Protein AF-A0A1L7I8L5-F1 (afdb_monomer_lite)

Structure (mmCIF, N/CA/C/O backbone):
data_AF-A0A1L7I8L5-F1
#
_entry.id   AF-A0A1L7I8L5-F1
#
loop_
_atom_site.group_PDB
_atom_site.id
_atom_site.type_symbol
_atom_site.label_atom_id
_atom_site.label_alt_id
_atom_site.label_comp_id
_atom_site.label_asym_id
_atom_site.label_entity_id
_atom_site.label_seq_id
_atom_site.pdbx_PDB_ins_code
_atom_site.Cartn_x
_atom_site.Cartn_y
_atom_site.Cartn_z
_atom_site.occupancy
_atom_site.B_iso_or_equiv
_atom_site.auth_seq_id
_atom_site.auth_comp_id
_atom_site.auth_asym_id
_atom_site.auth_atom_id
_atom_site.pdbx_PDB_model_num
ATOM 1 N N . MET A 1 1 ? 15.729 26.406 -16.989 1.00 45.31 1 MET A N 1
ATOM 2 C CA . MET A 1 1 ? 14.247 26.357 -17.040 1.00 45.31 1 MET A CA 1
ATOM 3 C C . MET A 1 1 ? 13.702 27.761 -16.797 1.00 45.31 1 MET A C 1
ATOM 5 O O . MET A 1 1 ? 14.084 28.339 -15.784 1.00 45.31 1 MET A O 1
ATOM 9 N N . PRO A 1 2 ? 12.886 28.336 -17.698 1.00 41.38 2 PRO A N 1
ATOM 10 C CA . PRO A 1 2 ? 12.441 29.726 -17.588 1.00 41.38 2 PRO A CA 1
ATOM 11 C C . PRO A 1 2 ? 11.448 29.903 -16.427 1.00 41.38 2 PRO A C 1
ATOM 13 O O . PRO A 1 2 ? 10.593 29.044 -16.195 1.00 41.38 2 PRO A O 1
ATOM 16 N N . MET A 1 3 ? 11.567 31.018 -15.696 1.00 39.12 3 MET A N 1
ATOM 17 C CA . MET A 1 3 ? 10.827 31.321 -14.457 1.00 39.12 3 MET A CA 1
ATOM 18 C C . MET A 1 3 ? 9.296 31.214 -14.576 1.00 39.12 3 MET A C 1
ATOM 20 O O . MET A 1 3 ? 8.643 30.844 -13.602 1.00 39.12 3 MET A O 1
ATOM 24 N N . ALA A 1 4 ? 8.734 31.437 -15.768 1.00 44.06 4 ALA A N 1
ATOM 25 C CA . ALA A 1 4 ? 7.301 31.304 -16.035 1.00 44.06 4 ALA A CA 1
ATOM 26 C C . ALA A 1 4 ? 6.766 29.882 -15.765 1.00 44.06 4 ALA A C 1
ATOM 28 O O . ALA A 1 4 ? 5.702 29.718 -15.178 1.00 44.06 4 ALA A O 1
ATOM 29 N N . SER A 1 5 ? 7.540 28.841 -16.099 1.00 53.66 5 SER A N 1
ATOM 30 C CA . SER A 1 5 ? 7.143 27.439 -15.873 1.00 53.66 5 SER A CA 1
ATOM 31 C C . SER A 1 5 ? 7.056 27.075 -14.386 1.00 53.66 5 SER A C 1
ATOM 33 O O . SER A 1 5 ? 6.142 26.366 -13.968 1.00 53.66 5 SER A O 1
ATOM 35 N N . LYS A 1 6 ? 7.972 27.609 -13.566 1.00 52.19 6 LYS A N 1
ATOM 36 C CA . LYS A 1 6 ? 7.996 27.382 -12.115 1.00 52.19 6 LYS A CA 1
ATOM 37 C C . LYS A 1 6 ? 6.808 28.050 -11.427 1.00 52.19 6 LYS A C 1
ATOM 39 O O . LYS A 1 6 ? 6.211 27.444 -10.548 1.00 52.19 6 LYS A O 1
ATOM 44 N N . GLN A 1 7 ? 6.434 29.258 -11.847 1.00 46.97 7 GLN A N 1
ATOM 45 C CA . GLN A 1 7 ? 5.288 29.972 -11.277 1.00 46.97 7 GLN A CA 1
ATOM 46 C C . GLN A 1 7 ? 3.954 29.284 -11.603 1.00 46.97 7 GLN A C 1
ATOM 48 O O . GLN A 1 7 ? 3.091 29.198 -10.732 1.00 46.97 7 GLN A O 1
ATOM 53 N N . THR A 1 8 ? 3.798 28.726 -12.808 1.00 52.41 8 THR A N 1
ATOM 54 C CA . THR A 1 8 ? 2.609 27.937 -13.177 1.00 52.41 8 THR A CA 1
ATOM 55 C C . THR A 1 8 ? 2.539 26.607 -12.418 1.00 52.41 8 THR A C 1
ATOM 57 O O . THR A 1 8 ? 1.467 26.233 -11.954 1.00 52.41 8 THR A O 1
ATOM 60 N N . LEU A 1 9 ? 3.675 25.925 -12.217 1.00 53.50 9 LEU A N 1
ATOM 61 C CA . LEU A 1 9 ? 3.768 24.712 -11.388 1.00 53.50 9 LEU A CA 1
ATOM 62 C C . LEU A 1 9 ? 3.401 24.985 -9.922 1.00 53.50 9 LEU A C 1
ATOM 64 O O . LEU A 1 9 ? 2.635 24.227 -9.337 1.00 53.50 9 LEU A O 1
ATOM 68 N N . VAL A 1 10 ? 3.910 26.076 -9.340 1.00 57.53 10 VAL A N 1
ATOM 69 C CA . VAL A 1 10 ? 3.594 26.472 -7.958 1.00 57.53 10 VAL A CA 1
ATOM 70 C C . VAL A 1 10 ? 2.107 26.796 -7.814 1.00 57.53 10 VAL A C 1
ATOM 72 O O . VAL A 1 10 ? 1.476 26.270 -6.906 1.00 57.53 10 VAL A O 1
ATOM 75 N N . LYS A 1 11 ? 1.526 27.566 -8.746 1.00 47.94 11 LYS A N 1
ATOM 76 C CA . LYS A 1 11 ? 0.084 27.877 -8.755 1.00 47.94 11 LYS A CA 1
ATOM 77 C C . LYS A 1 11 ? -0.797 26.630 -8.897 1.00 47.94 11 LYS A C 1
ATOM 79 O O . LYS A 1 11 ? -1.841 26.550 -8.257 1.00 47.94 11 LYS A O 1
ATOM 84 N N . ALA A 1 12 ? -0.381 25.655 -9.708 1.00 55.41 12 ALA A N 1
ATOM 85 C CA . ALA A 1 12 ? -1.092 24.386 -9.859 1.00 55.41 12 ALA A CA 1
ATOM 86 C C . ALA A 1 12 ? -1.035 23.527 -8.583 1.00 55.41 12 ALA A C 1
ATOM 88 O O . ALA A 1 12 ? -2.024 22.890 -8.237 1.00 55.41 12 ALA A O 1
ATOM 89 N N . LEU A 1 13 ? 0.090 23.541 -7.857 1.00 54.47 13 LEU A N 1
ATOM 90 C CA . LEU A 1 13 ? 0.234 22.834 -6.580 1.00 54.47 13 LEU A CA 1
ATOM 91 C C . LEU A 1 13 ? -0.586 23.499 -5.462 1.00 54.47 13 LEU A C 1
ATOM 93 O O . LEU A 1 13 ? -1.260 22.798 -4.712 1.00 54.47 13 LEU A O 1
ATOM 97 N N . THR A 1 14 ? -0.580 24.834 -5.371 1.00 50.31 14 THR A N 1
ATOM 98 C CA . THR A 1 14 ? -1.305 25.574 -4.320 1.00 50.31 14 THR A CA 1
ATOM 99 C C . THR A 1 14 ? -2.824 25.569 -4.491 1.00 50.31 14 THR A C 1
ATOM 101 O O . THR A 1 14 ? -3.530 25.721 -3.502 1.00 50.31 14 THR A O 1
ATOM 104 N N . ASN A 1 15 ? -3.330 25.376 -5.715 1.00 49.00 15 ASN A N 1
ATOM 105 C CA . ASN A 1 15 ? -4.770 25.377 -6.012 1.00 49.00 15 ASN A CA 1
ATOM 106 C C . ASN A 1 15 ? -5.357 23.969 -6.231 1.00 49.00 15 ASN A C 1
ATOM 108 O O . ASN A 1 15 ? -6.523 23.847 -6.608 1.00 49.00 15 ASN A O 1
ATOM 112 N N . SER A 1 16 ? -4.568 22.907 -6.041 1.00 57.47 16 SER A N 1
ATOM 113 C CA . SER A 1 16 ? -5.042 21.538 -6.264 1.00 57.47 16 SER A CA 1
ATOM 114 C C . SER A 1 16 ? -6.014 21.099 -5.163 1.00 57.47 16 SER A C 1
ATOM 116 O O . SER A 1 16 ? -5.688 21.121 -3.978 1.00 57.47 16 SER A O 1
ATOM 118 N N . GLN A 1 17 ? -7.231 20.715 -5.560 1.00 64.44 17 GLN A N 1
ATOM 119 C CA . GLN A 1 17 ? -8.162 20.016 -4.673 1.00 64.44 17 GLN A CA 1
ATOM 120 C C . GLN A 1 17 ? -7.560 18.658 -4.281 1.00 64.44 17 GLN A C 1
ATOM 122 O O . GLN A 1 17 ? -6.886 18.045 -5.118 1.00 64.44 17 GLN A O 1
ATOM 127 N N . PRO A 1 18 ? -7.789 18.171 -3.047 1.00 68.88 18 PRO A N 1
ATOM 128 C CA . PRO A 1 18 ? -7.325 16.850 -2.654 1.00 68.88 18 PRO A CA 1
ATOM 129 C C . PRO A 1 18 ? -7.919 15.793 -3.587 1.00 68.88 18 PRO A C 1
ATOM 131 O O . PRO A 1 18 ? -9.103 15.819 -3.921 1.00 68.88 18 PRO A O 1
ATOM 134 N N . GLU A 1 19 ? -7.077 14.869 -4.032 1.00 82.44 19 GLU A N 1
ATOM 135 C CA . GLU A 1 19 ? -7.526 13.736 -4.832 1.00 82.44 19 GLU A CA 1
ATOM 136 C C . GLU A 1 19 ? -8.283 12.743 -3.958 1.00 82.44 19 GLU A C 1
ATOM 138 O O . GLU A 1 19 ? -7.843 12.392 -2.860 1.00 82.44 19 GLU A O 1
ATOM 143 N N . GLU A 1 20 ? -9.406 12.252 -4.471 1.00 87.06 20 GLU A N 1
ATOM 144 C CA . GLU A 1 20 ? -10.230 11.289 -3.761 1.00 87.06 20 GLU A CA 1
ATOM 145 C C . GLU A 1 20 ? -9.942 9.864 -4.227 1.00 87.06 20 GLU A C 1
ATOM 147 O O . GLU A 1 20 ? -9.770 9.566 -5.412 1.00 87.06 20 GLU A O 1
ATOM 152 N N . PHE A 1 21 ? -9.921 8.948 -3.266 1.00 90.81 21 PHE A N 1
ATOM 153 C CA . PHE A 1 21 ? -9.749 7.524 -3.504 1.00 90.81 21 PHE A CA 1
ATOM 154 C C . PHE A 1 21 ? -10.757 6.757 -2.664 1.00 90.81 21 PHE A C 1
ATOM 156 O O . PHE A 1 21 ? -11.110 7.175 -1.563 1.00 90.81 21 PHE A O 1
ATOM 163 N N . ILE A 1 22 ? -11.184 5.601 -3.161 1.00 92.19 22 ILE A N 1
ATOM 164 C CA . ILE A 1 22 ? -12.095 4.720 -2.436 1.00 92.19 22 ILE A CA 1
ATOM 165 C C . ILE A 1 22 ? -11.513 3.317 -2.345 1.00 92.19 22 ILE A C 1
ATOM 167 O O . ILE A 1 22 ? -11.068 2.747 -3.342 1.00 92.19 22 ILE A O 1
ATOM 171 N N . LEU A 1 23 ? -11.536 2.772 -1.130 1.00 93.25 23 LEU A N 1
ATOM 172 C CA . LEU A 1 23 ? -11.229 1.382 -0.828 1.00 93.25 23 LEU A CA 1
ATOM 173 C C . LEU A 1 23 ? -12.537 0.680 -0.461 1.00 93.25 23 LEU A C 1
ATOM 175 O O . LEU A 1 23 ? -13.134 0.960 0.575 1.00 93.25 23 LEU A O 1
ATOM 179 N N . LYS A 1 24 ? -12.990 -0.223 -1.325 1.00 94.38 24 LYS A N 1
ATOM 180 C CA . LYS A 1 24 ? -14.166 -1.065 -1.099 1.00 94.38 24 LYS A CA 1
ATOM 181 C C . LYS A 1 24 ? -13.699 -2.410 -0.569 1.00 94.38 24 LYS A C 1
ATOM 183 O O . LYS A 1 24 ? -12.848 -3.027 -1.203 1.00 94.38 24 LYS A O 1
ATOM 188 N N . ILE A 1 25 ? -14.254 -2.871 0.547 1.00 92.69 25 ILE A N 1
ATOM 189 C CA . ILE A 1 25 ? -13.914 -4.163 1.158 1.00 92.69 25 ILE A CA 1
ATOM 190 C C . ILE A 1 25 ? -15.199 -4.963 1.323 1.00 92.69 25 ILE A C 1
ATOM 192 O O . ILE A 1 25 ? -16.158 -4.467 1.904 1.00 92.69 25 ILE A O 1
ATOM 196 N N . LYS A 1 26 ? -15.226 -6.194 0.813 1.00 91.56 26 LYS A N 1
ATOM 197 C CA . LYS A 1 26 ? -16.347 -7.121 0.992 1.00 91.56 26 LYS A CA 1
ATOM 198 C C . LYS A 1 26 ? -15.786 -8.523 1.163 1.00 91.56 26 LYS A C 1
ATOM 200 O O . LYS A 1 26 ? -15.119 -9.041 0.268 1.00 91.56 26 LYS A O 1
ATOM 205 N N . ASN A 1 27 ? -16.087 -9.145 2.299 1.00 89.00 27 ASN A N 1
ATOM 206 C CA . ASN A 1 27 ? -15.557 -10.453 2.682 1.00 89.00 27 ASN A CA 1
ATOM 207 C C . ASN A 1 27 ? -14.012 -10.447 2.637 1.00 89.00 27 ASN A C 1
ATOM 209 O O . ASN A 1 27 ? -13.378 -9.585 3.237 1.00 89.00 27 ASN A O 1
ATOM 213 N N . ASN A 1 28 ? -13.412 -11.371 1.883 1.00 91.44 28 ASN A N 1
ATOM 214 C CA . ASN A 1 28 ? -11.965 -11.498 1.715 1.00 91.44 28 ASN A CA 1
ATOM 215 C C . ASN A 1 28 ? -11.416 -10.707 0.522 1.00 91.44 28 ASN A C 1
ATOM 217 O O . ASN A 1 28 ? -10.272 -10.927 0.141 1.00 91.44 28 ASN A O 1
ATOM 221 N N . GLU A 1 29 ? -12.193 -9.810 -0.083 1.00 94.56 29 GLU A N 1
ATOM 222 C CA . GLU A 1 29 ? -11.782 -9.051 -1.263 1.00 94.56 29 GLU A CA 1
ATOM 223 C C . GLU A 1 29 ? -11.750 -7.547 -0.991 1.00 94.56 29 GLU A C 1
ATOM 225 O O . GLU A 1 29 ? -12.593 -7.010 -0.265 1.00 94.56 29 GLU A O 1
ATOM 230 N N . SER A 1 30 ? -10.826 -6.853 -1.655 1.00 94.88 30 SER A N 1
ATOM 231 C CA . SER A 1 30 ? -10.823 -5.396 -1.709 1.00 94.88 30 SER A CA 1
ATOM 232 C C . SER A 1 30 ? -10.573 -4.855 -3.113 1.00 94.88 30 SER A C 1
ATOM 234 O O . SER A 1 30 ? -9.909 -5.484 -3.942 1.00 94.88 30 SER A O 1
ATOM 236 N N . TYR A 1 31 ? -11.116 -3.667 -3.372 1.00 95.62 31 TYR A N 1
ATOM 237 C CA . TYR A 1 31 ? -10.881 -2.901 -4.588 1.00 95.62 31 TYR A CA 1
ATOM 238 C C . TYR A 1 31 ? -10.587 -1.443 -4.250 1.00 95.62 31 TYR A C 1
ATOM 240 O O . TYR A 1 31 ? -11.401 -0.767 -3.618 1.00 95.62 31 TYR A O 1
ATOM 248 N N . TYR A 1 32 ? -9.424 -0.969 -4.683 1.00 94.94 32 TYR A N 1
ATOM 249 C CA . TYR A 1 32 ? -8.969 0.402 -4.510 1.00 94.94 32 TYR A CA 1
ATOM 250 C C . TYR A 1 32 ? -8.936 1.118 -5.855 1.00 94.94 32 TYR A C 1
ATOM 252 O O . TYR A 1 32 ? -8.327 0.622 -6.806 1.00 94.94 32 TYR A O 1
ATOM 260 N N . GLN A 1 33 ? -9.532 2.305 -5.923 1.00 93.56 33 GLN A N 1
ATOM 261 C CA . GLN A 1 33 ? -9.525 3.131 -7.128 1.00 93.56 33 GLN A CA 1
ATOM 262 C C . GLN A 1 33 ? -9.464 4.624 -6.805 1.00 93.56 33 GLN A C 1
ATOM 264 O O . GLN A 1 33 ? -9.930 5.074 -5.759 1.00 93.56 33 GLN A O 1
ATOM 269 N N . HIS A 1 34 ? -8.918 5.385 -7.749 1.00 91.25 34 HIS A N 1
ATOM 270 C CA . HIS A 1 34 ? -8.973 6.843 -7.764 1.00 91.25 34 HIS A CA 1
ATOM 271 C C . HIS A 1 34 ? -10.329 7.313 -8.294 1.00 91.25 34 HIS A C 1
ATOM 273 O O . HIS A 1 34 ? -10.789 6.808 -9.322 1.00 91.25 34 HIS A O 1
ATOM 279 N N . ILE A 1 35 ? -10.938 8.289 -7.627 1.00 86.00 35 ILE A N 1
ATOM 280 C CA . ILE A 1 35 ? -12.142 8.980 -8.083 1.00 86.00 35 ILE A CA 1
ATOM 281 C C . ILE A 1 35 ? -11.678 10.239 -8.824 1.00 86.00 35 ILE A C 1
ATOM 283 O O . ILE A 1 35 ? -11.144 11.153 -8.199 1.00 86.00 35 ILE A O 1
ATOM 287 N N . PRO A 1 36 ? -11.830 10.310 -10.159 1.00 75.56 36 PRO A N 1
ATOM 288 C CA . PRO A 1 36 ? -11.450 11.501 -10.900 1.00 75.56 36 PRO A CA 1
ATOM 289 C C . PRO A 1 36 ? -12.303 12.690 -10.453 1.00 75.56 36 PRO A C 1
ATOM 291 O O . PRO A 1 36 ? -13.521 12.668 -10.626 1.00 75.56 36 PRO A O 1
ATOM 294 N N . SER A 1 37 ? -11.672 13.741 -9.932 1.00 66.50 37 SER A N 1
ATOM 295 C CA . SER A 1 37 ? -12.336 15.033 -9.790 1.00 66.50 37 SER A CA 1
ATOM 296 C C . SER A 1 37 ? -12.658 15.597 -11.181 1.00 66.50 37 SER A C 1
ATOM 298 O O . SER A 1 37 ? -11.912 15.396 -12.149 1.00 66.50 37 SER A O 1
ATOM 300 N N . LEU A 1 38 ? -13.814 16.258 -11.306 1.00 55.88 38 LEU A N 1
ATOM 301 C CA . LEU A 1 38 ? -14.215 16.947 -12.535 1.00 55.88 38 LEU A CA 1
ATOM 302 C C . LEU A 1 38 ? -13.103 17.926 -12.936 1.00 55.88 38 LEU A C 1
ATOM 304 O O . LEU A 1 38 ? -12.692 18.776 -12.148 1.00 55.88 38 LEU A O 1
ATOM 308 N N . LYS A 1 39 ? -12.580 17.751 -14.155 1.00 53.94 39 LYS A N 1
ATOM 309 C CA . LYS A 1 39 ? -11.455 18.518 -14.699 1.00 53.94 39 LYS A CA 1
ATOM 310 C C . LYS A 1 39 ? -11.739 20.019 -14.598 1.00 53.94 39 LYS A C 1
ATOM 312 O O . LYS A 1 39 ? -12.686 20.494 -15.216 1.00 53.94 39 LYS A O 1
ATOM 317 N N . GLN A 1 40 ? -10.884 20.765 -13.903 1.00 50.34 40 GLN A N 1
ATOM 318 C CA . GLN A 1 40 ? -10.746 22.195 -14.178 1.00 50.34 40 GLN A CA 1
ATOM 319 C C . GLN A 1 40 ? -10.057 22.367 -15.538 1.00 50.34 40 GLN A C 1
ATOM 321 O O . GLN A 1 40 ? -9.125 21.625 -15.864 1.00 50.34 40 GLN A O 1
ATOM 326 N N . GLU A 1 41 ? -10.526 23.322 -16.342 1.00 42.06 41 GLU A N 1
ATOM 327 C CA . GLU A 1 41 ? -9.873 23.709 -17.593 1.00 42.06 41 GLU A CA 1
ATOM 328 C C . GLU A 1 41 ? -8.436 24.175 -17.299 1.00 42.06 41 GLU A C 1
ATOM 330 O O . GLU A 1 41 ? -8.218 25.164 -16.601 1.00 42.06 41 GLU A O 1
ATOM 335 N N . GLY A 1 42 ? -7.436 23.428 -17.778 1.00 53.72 42 GLY A N 1
ATOM 336 C CA . GLY A 1 42 ? -6.028 23.723 -17.520 1.00 53.72 42 GLY A CA 1
ATOM 337 C C . GLY A 1 42 ? -5.089 22.522 -17.664 1.00 53.72 42 GLY A C 1
ATOM 338 O O . GLY A 1 42 ? -5.480 21.424 -18.063 1.00 53.72 42 GLY A O 1
ATOM 339 N N . PHE A 1 43 ? -3.811 22.745 -17.349 1.00 47.75 43 PHE A N 1
ATOM 340 C CA . PHE A 1 43 ? -2.755 21.732 -17.397 1.00 47.75 43 PHE A CA 1
ATOM 341 C C . PHE A 1 43 ? -2.986 20.659 -16.318 1.00 47.75 43 PHE A C 1
ATOM 343 O O . PHE A 1 43 ? -2.798 20.914 -15.130 1.00 47.75 43 PHE A O 1
ATOM 350 N N . TYR A 1 44 ? -3.386 19.451 -16.725 1.00 53.41 44 TYR A N 1
ATOM 351 C CA . TYR A 1 44 ? -3.598 18.329 -15.808 1.00 53.41 44 TYR A CA 1
ATOM 352 C C . TYR A 1 44 ? -2.252 17.760 -15.341 1.00 53.41 44 TYR A C 1
ATOM 354 O O . TYR A 1 44 ? -1.579 17.029 -16.072 1.00 53.41 44 TYR A O 1
ATOM 362 N N . MET A 1 45 ? -1.858 18.088 -14.112 1.00 58.97 45 MET A N 1
ATOM 363 C CA . MET A 1 45 ? -0.784 17.382 -13.423 1.00 58.97 45 MET A CA 1
ATOM 364 C C . MET A 1 45 ? -1.358 16.037 -12.962 1.00 58.97 45 MET A C 1
ATOM 366 O O . MET A 1 45 ? -2.324 16.002 -12.209 1.00 58.97 45 MET A O 1
ATOM 370 N N . GLY A 1 46 ? -0.840 14.923 -13.485 1.00 66.81 46 GLY A N 1
ATOM 371 C CA . GLY A 1 46 ? -1.319 13.598 -13.086 1.00 66.81 46 GLY A CA 1
ATOM 372 C C . GLY A 1 46 ? -1.097 13.325 -11.594 1.00 66.81 46 GLY A C 1
ATOM 373 O O . GLY A 1 46 ? -0.176 13.875 -10.992 1.00 66.81 46 GLY A O 1
ATOM 374 N N . SER A 1 47 ? -1.909 12.432 -11.026 1.00 80.06 47 SER A N 1
ATOM 375 C CA . SER A 1 47 ? -1.824 12.043 -9.614 1.00 80.06 47 SER A CA 1
ATOM 376 C C . SER A 1 47 ? -0.449 11.525 -9.207 1.00 80.06 47 SER A C 1
ATOM 378 O O . SER A 1 47 ? 0.070 10.582 -9.814 1.00 80.06 47 SER A O 1
ATOM 380 N N . ARG A 1 48 ? 0.103 12.081 -8.118 1.00 82.56 48 ARG A N 1
ATOM 381 C CA . ARG A 1 48 ? 1.358 11.609 -7.497 1.00 82.56 48 ARG A CA 1
ATOM 382 C C . ARG A 1 48 ? 1.175 10.270 -6.788 1.00 82.56 48 ARG A C 1
ATOM 384 O O . ARG A 1 48 ? 2.076 9.435 -6.800 1.00 82.56 48 ARG A O 1
ATOM 391 N N . ALA A 1 49 ? -0.010 10.029 -6.227 1.00 84.38 49 ALA A N 1
ATOM 392 C CA . ALA A 1 49 ? -0.377 8.717 -5.712 1.00 84.38 49 ALA A CA 1
ATOM 393 C C . ALA A 1 49 ? -0.642 7.715 -6.852 1.00 84.38 49 ALA A C 1
ATOM 395 O O . ALA A 1 49 ? -0.558 6.507 -6.647 1.00 84.38 49 ALA A O 1
ATOM 396 N N . GLY A 1 50 ? -0.868 8.181 -8.074 1.00 85.31 50 GLY A N 1
ATOM 397 C CA . GLY A 1 50 ? -1.157 7.336 -9.218 1.00 85.31 50 GLY A CA 1
ATOM 398 C C . GLY A 1 50 ? -2.613 6.878 -9.230 1.00 85.31 50 GLY A C 1
ATOM 399 O O . GLY A 1 50 ? -3.245 6.644 -8.208 1.00 85.31 50 GLY A O 1
ATOM 400 N N . THR A 1 51 ? -3.147 6.712 -10.434 1.00 87.94 51 THR A N 1
ATOM 401 C CA . THR A 1 51 ? -4.580 6.471 -10.666 1.00 87.94 51 THR A CA 1
ATOM 402 C C . THR A 1 51 ? -4.909 5.016 -10.997 1.00 87.94 51 THR A C 1
ATOM 404 O O . THR A 1 51 ? -6.025 4.704 -11.406 1.00 87.94 51 THR A O 1
ATOM 407 N N . THR A 1 52 ? -3.927 4.114 -10.891 1.00 91.44 52 THR A N 1
ATOM 408 C CA . THR A 1 52 ? -4.120 2.708 -11.264 1.00 91.44 52 THR A CA 1
ATOM 409 C C . THR A 1 52 ? -4.926 1.987 -10.185 1.00 91.44 52 THR A C 1
ATOM 411 O O . THR A 1 52 ? -4.528 2.056 -9.022 1.00 91.44 52 THR A O 1
ATOM 414 N N . PRO A 1 53 ? -6.011 1.280 -10.542 1.00 94.88 53 PRO A N 1
ATOM 415 C CA . PRO A 1 53 ? -6.766 0.513 -9.571 1.00 94.88 53 PRO A CA 1
ATOM 416 C C . PRO A 1 53 ? -6.041 -0.766 -9.147 1.00 94.88 53 PRO A C 1
ATOM 418 O O . PRO A 1 53 ? -5.229 -1.334 -9.891 1.00 94.88 53 PRO A O 1
ATOM 421 N N . TYR A 1 54 ? -6.365 -1.223 -7.941 1.00 96.19 54 TYR A N 1
ATOM 422 C CA . TYR A 1 54 ? -5.823 -2.433 -7.335 1.00 96.19 54 TYR A CA 1
ATOM 423 C C . TYR A 1 54 ? -6.959 -3.321 -6.842 1.00 96.19 54 TYR A C 1
ATOM 425 O O . TYR A 1 54 ? -7.897 -2.846 -6.207 1.00 96.19 54 TYR A O 1
ATOM 433 N N . TYR A 1 55 ? -6.846 -4.616 -7.111 1.00 96.19 55 TYR A N 1
ATOM 434 C CA . TYR A 1 55 ? -7.681 -5.651 -6.513 1.00 96.19 55 TYR A CA 1
ATOM 435 C C . TYR A 1 55 ? -6.826 -6.509 -5.595 1.00 96.19 55 TYR A C 1
ATOM 437 O O . TYR A 1 55 ? -5.695 -6.854 -5.946 1.00 96.19 55 TYR A O 1
ATOM 445 N N . SER A 1 56 ? -7.366 -6.885 -4.442 1.00 94.81 56 SER A N 1
ATOM 446 C CA . SER A 1 56 ? -6.727 -7.868 -3.580 1.00 94.81 56 SER A CA 1
ATOM 447 C C . SER A 1 56 ? -7.725 -8.887 -3.053 1.00 94.81 56 SER A C 1
ATOM 449 O O . SER A 1 56 ? -8.916 -8.603 -2.923 1.00 94.81 56 SER A O 1
ATOM 451 N N . ASN A 1 57 ? -7.226 -10.087 -2.773 1.00 93.62 57 ASN A N 1
ATOM 452 C CA . ASN A 1 57 ? -8.001 -11.173 -2.198 1.00 93.62 57 ASN A CA 1
ATOM 453 C C . ASN A 1 57 ? -7.164 -11.891 -1.138 1.00 93.62 57 ASN A C 1
ATOM 455 O O . ASN A 1 57 ? -6.050 -12.331 -1.416 1.00 93.62 57 ASN A O 1
ATOM 459 N N . ASN A 1 58 ? -7.689 -11.984 0.079 1.00 90.69 58 ASN A N 1
ATOM 460 C CA . ASN A 1 58 ? -7.037 -12.635 1.210 1.00 90.69 58 ASN A CA 1
ATOM 461 C C . ASN A 1 58 ? -7.152 -14.156 1.191 1.00 90.69 58 ASN A C 1
ATOM 463 O O . ASN A 1 58 ? -6.280 -14.814 1.738 1.00 90.69 58 ASN A O 1
ATOM 467 N N . ALA A 1 59 ? -8.192 -14.721 0.573 1.00 90.56 59 ALA A N 1
ATOM 468 C CA . ALA A 1 59 ? -8.361 -16.173 0.511 1.00 90.56 59 ALA A CA 1
ATOM 469 C C . ALA A 1 59 ? -7.296 -16.832 -0.378 1.00 90.56 59 ALA A C 1
ATOM 471 O O . ALA A 1 59 ? -6.855 -17.941 -0.104 1.00 90.56 59 ALA A O 1
ATOM 472 N N . THR A 1 60 ? -6.884 -16.138 -1.439 1.00 89.12 60 THR A N 1
ATOM 473 C CA . THR A 1 60 ? -5.845 -16.580 -2.383 1.00 89.12 60 THR A CA 1
ATOM 474 C C . THR A 1 60 ? -4.504 -15.885 -2.162 1.00 89.12 60 THR A C 1
ATOM 476 O O . THR A 1 60 ? -3.558 -16.137 -2.898 1.00 89.12 60 THR A O 1
ATOM 479 N N . ASP A 1 61 ? -4.453 -14.964 -1.202 1.00 87.81 61 ASP A N 1
ATOM 480 C CA . ASP A 1 61 ? -3.348 -14.045 -0.946 1.00 87.81 61 ASP A CA 1
ATOM 481 C C . ASP A 1 61 ? -2.773 -13.357 -2.203 1.00 87.81 61 ASP A C 1
ATOM 483 O O . ASP A 1 61 ? -1.566 -13.238 -2.413 1.00 87.81 61 ASP A O 1
ATOM 487 N N . THR A 1 62 ? -3.670 -12.882 -3.069 1.00 91.00 62 THR A N 1
ATOM 488 C CA . THR A 1 62 ? -3.311 -12.235 -4.339 1.00 91.00 62 THR A CA 1
ATOM 489 C C . THR A 1 62 ? -3.495 -10.728 -4.280 1.00 91.00 62 THR A C 1
ATOM 491 O O . THR A 1 62 ? -4.513 -10.243 -3.779 1.00 91.00 62 THR A O 1
ATOM 494 N N . ILE A 1 63 ? -2.570 -9.992 -4.898 1.00 94.44 63 ILE A N 1
ATOM 495 C CA . ILE A 1 63 ? -2.675 -8.551 -5.139 1.00 94.44 63 ILE A CA 1
ATOM 496 C C . ILE A 1 63 ? -2.438 -8.292 -6.623 1.00 94.44 63 ILE A C 1
ATOM 498 O O . ILE A 1 63 ? -1.426 -8.711 -7.182 1.00 94.44 63 ILE A O 1
ATOM 502 N N . ILE A 1 64 ? -3.358 -7.588 -7.274 1.00 95.81 64 ILE A N 1
ATOM 503 C CA . ILE A 1 64 ? -3.327 -7.348 -8.714 1.00 95.81 64 ILE A CA 1
ATOM 504 C C . ILE A 1 64 ? -3.478 -5.856 -8.985 1.00 95.81 64 ILE A C 1
ATOM 506 O O . ILE A 1 64 ? -4.507 -5.248 -8.697 1.00 95.81 64 ILE A O 1
ATOM 510 N N . LYS A 1 65 ? -2.454 -5.277 -9.609 1.00 95.50 65 LYS A N 1
ATOM 511 C CA . LYS A 1 65 ? -2.490 -3.931 -10.181 1.00 95.50 65 LYS A CA 1
ATOM 512 C C . LYS A 1 65 ? -3.097 -3.999 -11.583 1.00 95.50 65 LYS A C 1
ATOM 514 O O . LYS A 1 65 ? -2.591 -4.725 -12.437 1.00 95.50 65 LYS A O 1
ATOM 519 N N . MET A 1 66 ? -4.152 -3.230 -11.840 1.00 93.12 66 MET A N 1
ATOM 520 C CA . MET A 1 66 ? -4.870 -3.236 -13.121 1.00 93.12 66 MET A CA 1
ATOM 521 C C . MET A 1 66 ? -4.377 -2.110 -14.040 1.00 93.12 66 MET A C 1
ATOM 523 O O . MET A 1 66 ? -5.013 -1.067 -14.192 1.00 93.12 66 MET A O 1
ATOM 527 N N . SER A 1 67 ? -3.202 -2.298 -14.637 1.00 91.12 67 SER A N 1
ATOM 528 C CA . SER A 1 67 ? -2.604 -1.320 -15.547 1.00 91.12 67 SER A CA 1
ATOM 529 C C . SER A 1 67 ? -3.347 -1.259 -16.883 1.00 91.12 67 SER A C 1
ATOM 531 O O . SER A 1 67 ? -3.563 -2.278 -17.535 1.00 91.12 67 SER A O 1
ATOM 533 N N . ARG A 1 68 ? -3.661 -0.045 -17.353 1.00 87.50 68 ARG A N 1
ATOM 534 C CA . ARG A 1 68 ? -4.263 0.155 -18.684 1.00 87.50 68 ARG A CA 1
ATOM 535 C C . ARG A 1 68 ? -3.326 -0.253 -19.825 1.00 87.50 68 ARG A C 1
ATOM 537 O O . ARG A 1 68 ? -3.804 -0.740 -20.838 1.00 87.50 68 ARG A O 1
ATOM 544 N N . SER A 1 69 ? -2.016 -0.047 -19.670 1.00 86.94 69 SER A N 1
ATOM 545 C CA . SER A 1 69 ? -1.026 -0.320 -20.723 1.00 86.94 69 SER A CA 1
ATOM 546 C C . SER A 1 69 ? -0.436 -1.726 -20.653 1.00 86.94 69 SER A C 1
ATOM 548 O O . SER A 1 69 ? -0.106 -2.303 -21.681 1.00 86.94 69 SER A O 1
ATOM 550 N N . LEU A 1 70 ? -0.285 -2.276 -19.447 1.00 88.56 70 LEU A N 1
ATOM 551 C CA . LEU A 1 70 ? 0.398 -3.557 -19.227 1.00 88.56 70 LEU A CA 1
ATOM 552 C C . LEU A 1 70 ? -0.560 -4.701 -18.869 1.00 88.56 70 LEU A C 1
ATOM 554 O O . LEU A 1 70 ? -0.126 -5.848 -18.780 1.00 88.56 70 LEU A O 1
ATOM 558 N N . GLY A 1 71 ? -1.848 -4.405 -18.676 1.00 92.50 71 GLY A N 1
ATOM 559 C CA . GLY A 1 71 ? -2.839 -5.365 -18.205 1.00 92.50 71 GLY A CA 1
ATOM 560 C C . GLY A 1 71 ? -2.727 -5.616 -16.701 1.00 92.50 71 GLY A C 1
ATOM 561 O O . GLY A 1 71 ? -2.476 -4.703 -15.912 1.00 92.50 71 GLY A O 1
ATOM 562 N N . TYR A 1 72 ? -2.935 -6.863 -16.290 1.00 95.19 72 TYR A N 1
ATOM 563 C CA . TYR A 1 72 ? -2.949 -7.251 -14.882 1.00 95.19 72 TYR A CA 1
ATOM 564 C C . TYR A 1 72 ? -1.553 -7.643 -14.413 1.00 95.19 72 TYR A C 1
ATOM 566 O O . TYR A 1 72 ? -0.920 -8.511 -15.009 1.00 95.19 72 TYR A O 1
ATOM 574 N N . ILE A 1 73 ? -1.086 -7.020 -13.334 1.00 95.06 73 ILE A N 1
ATOM 575 C CA . ILE A 1 73 ? 0.255 -7.238 -12.790 1.00 95.06 73 ILE A CA 1
ATOM 576 C C . ILE A 1 73 ? 0.133 -7.732 -11.351 1.00 95.06 73 ILE A C 1
ATOM 578 O O . ILE A 1 73 ? -0.336 -6.988 -10.485 1.00 95.06 73 ILE A O 1
ATOM 582 N N . SER A 1 74 ? 0.598 -8.950 -11.089 1.00 94.88 74 SER A N 1
ATOM 583 C CA . SER A 1 74 ? 0.715 -9.492 -9.735 1.00 94.88 74 SER A CA 1
ATOM 584 C C . SER A 1 74 ? 1.725 -8.678 -8.923 1.00 94.88 74 SER A C 1
ATOM 586 O O . SER A 1 74 ? 2.820 -8.373 -9.408 1.00 94.88 74 SER A O 1
ATOM 588 N N . GLN A 1 75 ? 1.349 -8.288 -7.706 1.00 94.25 75 GLN A N 1
ATOM 589 C CA . GLN A 1 75 ? 2.232 -7.610 -6.760 1.00 94.25 75 GLN A CA 1
ATOM 590 C C . GLN A 1 75 ? 2.688 -8.590 -5.672 1.00 94.25 75 GLN A C 1
ATOM 592 O O . GLN A 1 75 ? 1.881 -9.403 -5.222 1.00 94.25 75 GLN A O 1
ATOM 597 N N . PRO A 1 76 ? 3.960 -8.517 -5.246 1.00 91.81 76 PRO A N 1
ATOM 598 C CA . PRO A 1 76 ? 4.458 -9.333 -4.152 1.00 91.81 76 PRO A CA 1
ATOM 599 C C . PRO A 1 76 ? 3.828 -8.901 -2.826 1.00 91.81 76 PRO A C 1
ATOM 601 O O . PRO A 1 76 ? 3.363 -7.765 -2.683 1.00 91.81 76 PRO A O 1
ATOM 604 N N . GLN A 1 77 ? 3.879 -9.805 -1.853 1.00 89.25 77 GLN A N 1
ATOM 605 C CA . GLN A 1 77 ? 3.597 -9.477 -0.462 1.00 89.25 77 GLN A CA 1
ATOM 606 C C . GLN A 1 77 ? 4.652 -8.516 0.092 1.00 89.25 77 GLN A C 1
ATOM 608 O O . GLN A 1 77 ? 5.757 -8.395 -0.44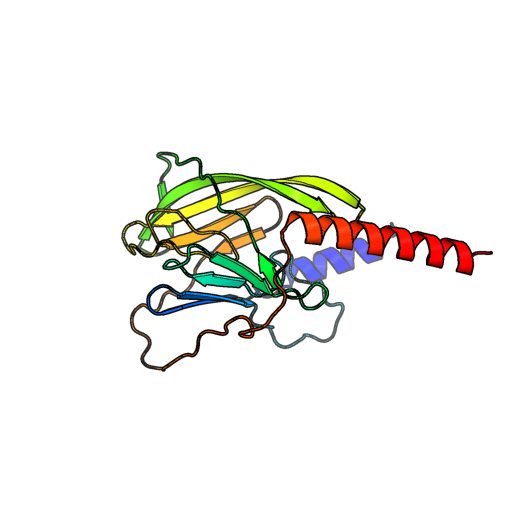5 1.00 89.25 77 GLN A O 1
ATOM 613 N N . LEU A 1 78 ? 4.272 -7.791 1.141 1.00 92.69 78 LEU A N 1
ATOM 614 C CA . LEU A 1 78 ? 5.092 -6.748 1.742 1.00 92.69 78 LEU A CA 1
ATOM 615 C C . LEU A 1 78 ? 5.535 -7.177 3.140 1.00 92.69 78 LEU A C 1
ATOM 617 O O . LEU A 1 78 ? 4.703 -7.383 4.022 1.00 92.69 78 LEU A O 1
ATOM 621 N N . ASP A 1 79 ? 6.848 -7.242 3.345 1.00 93.38 79 ASP A N 1
ATOM 622 C CA . ASP A 1 79 ? 7.450 -7.596 4.631 1.00 93.38 79 ASP A CA 1
ATOM 623 C C . ASP A 1 79 ? 7.586 -6.355 5.518 1.00 93.38 79 ASP A C 1
ATOM 625 O O . ASP A 1 79 ? 8.613 -5.669 5.545 1.00 93.38 79 ASP A O 1
ATOM 629 N N . TRP A 1 80 ? 6.504 -6.030 6.222 1.00 96.19 80 TRP A N 1
ATOM 630 C CA . TRP A 1 80 ? 6.428 -4.850 7.077 1.00 96.19 80 TRP A CA 1
ATOM 631 C C . TRP A 1 80 ? 7.349 -4.929 8.295 1.00 96.19 80 TRP A C 1
ATOM 633 O O . TRP A 1 80 ? 7.341 -5.896 9.050 1.00 96.19 80 TRP A O 1
ATOM 643 N N . GLN A 1 81 ? 8.068 -3.838 8.555 1.00 96.94 81 GLN A N 1
ATOM 644 C CA . GLN A 1 81 ? 8.793 -3.620 9.804 1.00 96.94 81 GLN A CA 1
ATOM 645 C C . GLN A 1 81 ? 7.896 -2.840 10.767 1.00 96.94 81 GLN A C 1
ATOM 647 O O . GLN A 1 81 ? 7.688 -1.634 10.592 1.00 96.94 81 GLN A O 1
ATOM 652 N N . LEU A 1 82 ? 7.326 -3.527 11.759 1.00 95.56 82 LEU A N 1
ATOM 653 C CA . LEU A 1 82 ? 6.467 -2.909 12.769 1.00 95.56 82 LEU A CA 1
ATOM 654 C C . LEU A 1 82 ? 7.303 -2.132 13.787 1.00 95.56 82 LEU A C 1
ATOM 656 O O . LEU A 1 82 ? 8.411 -2.521 14.146 1.00 95.56 82 LEU A O 1
ATOM 660 N N . THR A 1 83 ? 6.746 -1.032 14.289 1.00 93.88 83 THR A N 1
ATOM 661 C CA . THR A 1 83 ? 7.361 -0.240 15.356 1.00 93.88 83 THR A CA 1
ATOM 662 C C . THR A 1 83 ? 6.332 0.163 16.403 1.00 93.88 83 THR A C 1
ATOM 664 O O . THR A 1 83 ? 5.165 0.373 16.087 1.00 93.88 83 THR A O 1
ATOM 667 N N . ASN A 1 84 ? 6.778 0.375 17.642 1.00 90.62 84 ASN A N 1
ATOM 668 C CA . ASN A 1 84 ? 5.904 0.738 18.767 1.00 90.62 84 ASN A CA 1
ATOM 669 C C . ASN A 1 84 ? 5.427 2.203 18.741 1.00 90.62 84 ASN A C 1
ATOM 671 O O . ASN A 1 84 ? 4.878 2.694 19.724 1.00 90.62 84 ASN A O 1
ATOM 675 N N . LYS A 1 85 ? 5.658 2.933 17.642 1.00 97.62 85 LYS A N 1
ATOM 676 C CA . LYS A 1 85 ? 5.183 4.312 17.511 1.00 97.62 85 LYS A CA 1
ATOM 677 C C . LYS A 1 85 ? 3.687 4.303 17.239 1.00 97.62 85 LYS A C 1
ATOM 679 O O . LYS A 1 85 ? 3.223 3.583 16.355 1.00 97.62 85 LYS A O 1
ATOM 684 N N . THR A 1 86 ? 2.965 5.153 17.958 1.00 97.12 86 THR A N 1
ATOM 685 C CA . THR A 1 86 ? 1.515 5.288 17.833 1.00 97.12 86 THR A CA 1
ATOM 686 C C . THR A 1 86 ? 1.115 6.709 17.473 1.00 97.12 86 THR A C 1
ATOM 688 O O . THR A 1 86 ? 1.800 7.661 17.844 1.00 97.12 86 THR A O 1
ATOM 691 N N . LYS A 1 87 ? -0.010 6.852 16.775 1.00 95.81 87 LYS A N 1
ATOM 692 C CA . LYS A 1 87 ? -0.613 8.136 16.402 1.00 95.81 87 LYS A CA 1
ATOM 693 C C . LYS A 1 87 ? -2.132 7.969 16.330 1.00 95.81 87 LYS A C 1
ATOM 695 O O . LYS A 1 87 ? -2.599 6.894 15.968 1.00 95.81 87 LYS A O 1
ATOM 700 N N . MET A 1 88 ? -2.884 9.019 16.648 1.00 94.25 88 MET A N 1
ATOM 701 C CA . MET A 1 88 ? -4.332 9.053 16.414 1.00 94.25 88 MET A CA 1
ATOM 702 C C . MET A 1 88 ? -4.629 9.519 14.986 1.00 94.25 88 MET A C 1
ATOM 704 O O . MET A 1 88 ? -4.041 10.500 14.521 1.00 94.25 88 MET A O 1
ATOM 708 N N . ILE A 1 89 ? -5.520 8.814 14.290 1.00 91.19 89 ILE A N 1
ATOM 709 C CA . ILE A 1 89 ? -6.029 9.199 12.967 1.00 91.19 89 ILE A CA 1
ATOM 710 C C . ILE A 1 89 ? -7.552 9.090 13.019 1.00 91.19 89 ILE A C 1
ATOM 712 O O . ILE A 1 89 ? -8.095 7.988 13.100 1.00 91.19 89 ILE A O 1
ATOM 716 N N . GLY A 1 90 ? -8.228 10.242 13.027 1.00 88.12 90 GLY A N 1
ATOM 717 C CA . GLY A 1 90 ? -9.617 10.307 13.482 1.00 88.12 90 GLY A CA 1
ATOM 718 C C . GLY A 1 90 ? -9.708 9.808 14.926 1.00 88.12 90 GLY A C 1
ATOM 719 O O . GLY A 1 90 ? -8.894 10.200 15.763 1.00 88.12 90 GLY A O 1
ATOM 720 N N . ASP A 1 91 ? -10.631 8.886 15.174 1.00 90.06 91 ASP A N 1
ATOM 721 C CA . ASP A 1 91 ? -10.867 8.301 16.499 1.00 90.06 91 ASP A CA 1
ATOM 722 C C . ASP A 1 91 ? -10.050 7.026 16.766 1.00 90.06 91 ASP A C 1
ATOM 724 O O . ASP A 1 91 ? -10.111 6.469 17.857 1.00 90.06 91 ASP A O 1
ATOM 728 N N . TYR A 1 92 ? -9.256 6.565 15.793 1.00 93.56 92 TYR A N 1
ATOM 729 C CA . TYR A 1 92 ? -8.567 5.277 15.869 1.00 93.56 92 TYR A CA 1
ATOM 730 C C . TYR A 1 92 ? -7.115 5.421 16.305 1.00 93.56 92 TYR A C 1
ATOM 732 O O . TYR A 1 92 ? -6.341 6.211 15.739 1.00 93.56 92 TYR A O 1
ATOM 740 N N . LYS A 1 93 ? -6.697 4.574 17.250 1.00 96.31 93 LYS A N 1
ATOM 741 C CA . LYS A 1 93 ? -5.288 4.442 17.608 1.00 96.31 93 LYS A CA 1
ATOM 742 C C . LYS A 1 93 ? -4.574 3.627 16.538 1.00 96.31 93 LYS A C 1
ATOM 744 O O . LYS A 1 93 ? -4.874 2.456 16.302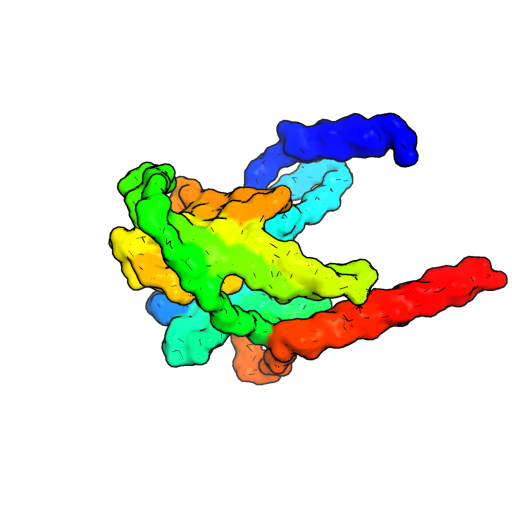 1.00 96.31 93 LYS A O 1
ATOM 749 N N . CYS A 1 94 ? -3.597 4.254 15.896 1.00 96.75 94 CYS A N 1
ATOM 750 C CA . CYS A 1 94 ? -2.816 3.647 14.830 1.00 96.75 94 CYS A CA 1
ATOM 751 C C . CYS A 1 94 ? -1.385 3.355 15.274 1.00 96.75 94 CYS A C 1
ATOM 753 O O . CYS A 1 94 ? -0.791 4.106 16.050 1.00 96.75 94 CYS A O 1
ATOM 755 N N . TYR A 1 95 ? -0.815 2.297 14.713 1.00 97.81 95 TYR A N 1
ATOM 756 C CA . TYR A 1 95 ? 0.552 1.839 14.912 1.00 97.81 95 TYR A CA 1
ATOM 757 C C . TYR A 1 95 ? 1.342 2.008 13.623 1.00 97.81 95 TYR A C 1
ATOM 759 O O . TYR A 1 95 ? 0.808 1.855 12.523 1.00 97.81 95 TYR A O 1
ATOM 767 N N . ARG A 1 96 ? 2.626 2.331 13.756 1.00 98.06 96 ARG A N 1
ATOM 768 C CA . ARG A 1 96 ? 3.504 2.574 12.615 1.00 98.06 96 ARG A CA 1
ATOM 769 C C . ARG A 1 96 ? 4.165 1.289 12.135 1.00 98.06 96 ARG A C 1
ATOM 771 O O . ARG A 1 96 ? 4.877 0.633 12.896 1.00 98.06 96 ARG A O 1
ATOM 778 N N . ALA A 1 97 ? 4.064 1.035 10.841 1.00 97.69 97 ALA A N 1
ATOM 779 C CA . ALA A 1 97 ? 4.881 0.083 10.108 1.00 97.69 97 ALA A CA 1
ATOM 780 C C . ALA A 1 97 ? 5.652 0.791 8.987 1.00 97.69 97 ALA A C 1
ATOM 782 O O . ALA A 1 97 ? 5.254 1.859 8.520 1.00 97.69 97 ALA A O 1
ATOM 783 N N . SER A 1 98 ? 6.768 0.217 8.554 1.00 97.12 98 SER A N 1
ATOM 784 C CA . SER A 1 98 ? 7.551 0.749 7.437 1.00 97.12 98 SER A CA 1
ATOM 785 C C . SER A 1 98 ? 8.091 -0.349 6.538 1.00 97.12 98 SER A C 1
ATOM 787 O O . SER A 1 98 ? 8.395 -1.441 7.014 1.00 97.12 98 SER A O 1
ATOM 789 N N . ILE A 1 99 ? 8.255 -0.034 5.259 1.00 96.31 99 ILE A N 1
ATOM 790 C CA . ILE A 1 99 ? 8.915 -0.883 4.265 1.00 96.31 99 ILE A CA 1
ATOM 791 C C . ILE A 1 99 ? 9.810 -0.042 3.367 1.00 96.31 99 ILE A C 1
ATOM 793 O O . ILE A 1 99 ? 9.606 1.164 3.214 1.00 96.31 99 ILE A O 1
ATOM 797 N N . LYS A 1 100 ? 10.760 -0.715 2.723 1.00 94.62 100 LYS A N 1
ATOM 798 C CA . LYS A 1 100 ? 11.562 -0.157 1.641 1.00 94.62 100 LYS A CA 1
ATOM 799 C C . LYS A 1 100 ? 11.313 -0.965 0.378 1.00 94.62 100 LYS A C 1
ATOM 801 O O . LYS A 1 100 ? 11.792 -2.087 0.238 1.00 94.62 100 LYS A O 1
ATOM 806 N N . GLU A 1 101 ? 10.532 -0.406 -0.534 1.00 91.44 101 GLU A N 1
ATOM 807 C CA . GLU A 1 101 ? 10.116 -1.092 -1.751 1.00 91.44 101 GLU A CA 1
ATOM 808 C C . GLU A 1 101 ? 11.090 -0.807 -2.899 1.00 91.44 101 GLU A C 1
ATOM 810 O O . GLU A 1 101 ? 11.438 0.345 -3.159 1.00 91.44 101 GLU A O 1
ATOM 815 N N . LYS A 1 102 ? 11.504 -1.851 -3.626 1.00 90.62 102 LYS A N 1
ATOM 816 C CA . LYS A 1 102 ? 12.253 -1.713 -4.882 1.00 90.62 102 LYS A CA 1
ATOM 817 C C . LYS A 1 102 ? 11.284 -1.516 -6.048 1.00 90.62 102 LYS A C 1
ATOM 819 O O . LYS A 1 102 ? 10.410 -2.352 -6.295 1.00 90.62 102 LYS A O 1
ATOM 824 N N . LEU A 1 103 ? 11.467 -0.427 -6.785 1.00 89.75 103 LEU A N 1
ATOM 825 C CA . LEU A 1 103 ? 10.649 -0.031 -7.928 1.00 89.75 103 LEU A CA 1
ATOM 826 C C . LEU A 1 103 ? 11.522 0.194 -9.165 1.00 89.75 103 LEU A C 1
ATOM 828 O O . LEU A 1 103 ? 12.726 0.433 -9.062 1.00 89.75 103 LEU A O 1
ATOM 832 N N . TYR A 1 104 ? 10.901 0.114 -10.341 1.00 88.00 104 TYR A N 1
ATOM 833 C CA . TYR A 1 104 ? 11.544 0.412 -11.615 1.00 88.00 104 TYR A CA 1
ATOM 834 C C . TYR A 1 104 ? 10.948 1.685 -12.209 1.00 88.00 104 TYR A C 1
ATOM 836 O O . TYR A 1 104 ? 9.731 1.801 -12.387 1.00 88.00 104 TYR A O 1
ATOM 844 N N . SER A 1 105 ? 11.810 2.665 -12.462 1.00 84.38 105 SER A N 1
ATOM 845 C CA . SER A 1 105 ? 11.430 3.946 -13.041 1.00 84.38 105 SER A CA 1
ATOM 846 C C . SER A 1 105 ? 11.080 3.771 -14.511 1.00 84.38 105 SER A C 1
ATOM 848 O O . SER A 1 105 ? 11.709 2.998 -15.231 1.00 84.38 105 SER A O 1
ATOM 850 N N . ARG A 1 106 ? 10.138 4.584 -14.996 1.00 78.25 106 ARG A N 1
ATOM 851 C CA . ARG A 1 106 ? 9.875 4.707 -16.439 1.00 78.25 106 ARG A CA 1
ATOM 852 C C . ARG A 1 106 ? 11.089 5.223 -17.217 1.00 78.25 106 ARG A C 1
ATOM 854 O O . ARG A 1 106 ? 11.119 5.067 -18.423 1.00 78.25 106 ARG A O 1
ATOM 861 N N . GLN A 1 107 ? 12.059 5.830 -16.532 1.00 79.38 107 GLN A N 1
ATOM 862 C CA . GLN A 1 107 ? 13.325 6.294 -17.106 1.00 79.38 107 GLN A CA 1
ATOM 863 C C . GLN A 1 107 ? 14.403 5.191 -17.148 1.00 79.38 107 GLN A C 1
ATOM 865 O O . GLN A 1 107 ? 15.558 5.478 -17.437 1.00 79.38 107 GLN A O 1
ATOM 870 N N . GLY A 1 108 ? 14.061 3.942 -16.812 1.00 81.19 108 GLY A N 1
ATOM 871 C CA . GLY A 1 108 ? 14.936 2.790 -17.037 1.00 81.19 108 GLY A CA 1
ATOM 872 C C . GLY A 1 108 ? 15.872 2.406 -15.884 1.00 81.19 108 GLY A C 1
ATOM 873 O O . GLY A 1 108 ? 16.733 1.545 -16.066 1.00 81.19 108 GLY A O 1
ATOM 874 N N . TYR A 1 109 ? 15.715 2.981 -14.688 1.00 84.94 109 TYR A N 1
ATOM 875 C CA . TYR A 1 109 ? 16.558 2.666 -13.524 1.00 84.94 109 TYR A CA 1
ATOM 876 C C . TYR A 1 109 ? 15.760 2.139 -12.325 1.00 84.94 109 TYR A C 1
ATOM 878 O O . TYR A 1 109 ? 14.595 2.484 -12.122 1.00 84.94 109 TYR A O 1
ATOM 886 N N . TYR A 1 110 ? 16.411 1.320 -11.495 1.00 90.38 110 TYR A N 1
ATOM 887 C CA . TYR A 1 110 ? 15.859 0.887 -10.211 1.00 90.38 110 TYR A CA 1
ATOM 888 C C . TYR A 1 110 ? 16.032 1.967 -9.148 1.00 90.38 110 TYR A C 1
ATOM 890 O O . TYR A 1 110 ? 17.088 2.587 -9.046 1.00 90.38 110 TYR A O 1
ATOM 898 N N . TYR A 1 111 ? 15.015 2.141 -8.315 1.00 91.62 111 TYR A N 1
ATOM 899 C CA . TYR A 1 111 ? 15.072 3.011 -7.148 1.00 91.62 111 TYR A CA 1
ATOM 900 C C . TYR A 1 111 ? 14.332 2.375 -5.977 1.00 91.62 111 TYR A C 1
ATOM 902 O O . TYR A 1 111 ? 13.567 1.422 -6.142 1.00 91.62 111 TYR A O 1
ATOM 910 N N . TYR A 1 112 ? 14.585 2.901 -4.784 1.00 92.25 112 TYR A N 1
ATOM 911 C CA . TYR A 1 112 ? 13.908 2.474 -3.571 1.00 92.25 112 TYR A CA 1
ATOM 912 C C . TYR A 1 112 ? 12.950 3.559 -3.104 1.00 92.25 112 TYR A C 1
ATOM 914 O O . TYR A 1 112 ? 13.275 4.745 -3.179 1.00 92.25 112 TYR A O 1
ATOM 922 N N . LYS A 1 113 ? 11.785 3.142 -2.614 1.00 92.69 113 LYS A N 1
ATOM 923 C CA . LYS A 1 113 ? 10.809 4.018 -1.977 1.00 92.69 113 LYS A CA 1
ATOM 924 C C . LYS A 1 113 ? 1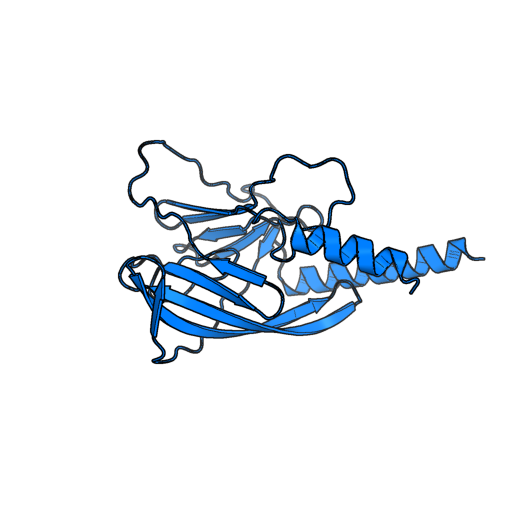0.602 3.565 -0.541 1.00 92.69 113 LYS A C 1
ATOM 926 O O . LYS A 1 113 ? 10.183 2.432 -0.307 1.00 92.69 113 LYS A O 1
ATOM 931 N N . ASP A 1 114 ? 10.911 4.446 0.399 1.00 95.50 114 ASP A N 1
ATOM 932 C CA . ASP A 1 114 ? 10.553 4.249 1.798 1.00 95.50 114 ASP A CA 1
ATOM 933 C C . ASP A 1 114 ? 9.080 4.619 1.971 1.00 95.50 114 ASP A C 1
ATOM 935 O O . ASP A 1 114 ? 8.645 5.697 1.559 1.00 95.50 114 ASP A O 1
ATOM 939 N N . VAL A 1 115 ? 8.311 3.696 2.539 1.00 96.44 115 VAL A N 1
ATOM 940 C CA . VAL A 1 115 ? 6.876 3.857 2.760 1.00 96.44 115 VAL A CA 1
ATOM 941 C C . VAL A 1 115 ? 6.584 3.604 4.225 1.00 96.44 115 VAL A C 1
ATOM 943 O O . VAL A 1 115 ? 7.022 2.605 4.801 1.00 96.44 115 VAL A O 1
ATOM 946 N N . ILE A 1 116 ? 5.821 4.507 4.824 1.00 97.56 116 ILE A N 1
ATOM 947 C CA . ILE A 1 116 ? 5.324 4.396 6.188 1.00 97.56 116 ILE A CA 1
ATOM 948 C C . ILE A 1 116 ? 3.821 4.150 6.120 1.00 97.56 116 ILE A C 1
ATOM 950 O O . ILE A 1 116 ? 3.092 4.871 5.444 1.00 97.56 116 ILE A O 1
ATOM 954 N N . ALA A 1 117 ? 3.360 3.137 6.842 1.00 97.69 117 ALA A N 1
ATOM 955 C CA . ALA A 1 117 ? 1.952 2.835 7.015 1.00 97.69 117 ALA A CA 1
ATOM 956 C C . ALA A 1 117 ? 1.544 3.035 8.471 1.00 97.69 117 ALA A C 1
ATOM 958 O O . ALA A 1 117 ? 2.254 2.629 9.392 1.00 97.69 117 ALA A O 1
ATOM 959 N N . TRP A 1 118 ? 0.372 3.622 8.670 1.00 97.94 118 TRP A N 1
ATOM 960 C CA . TRP A 1 118 ? -0.289 3.707 9.962 1.00 97.94 118 TRP A CA 1
ATOM 961 C C . TRP A 1 118 ? -1.550 2.854 9.913 1.00 97.94 118 TRP A C 1
ATOM 963 O O . TRP A 1 118 ? -2.455 3.130 9.122 1.00 97.94 118 TRP A O 1
ATOM 973 N N . PHE A 1 119 ? -1.588 1.804 10.730 1.00 97.56 119 PHE A N 1
ATOM 974 C CA . PHE A 1 119 ? -2.671 0.822 10.743 1.00 97.56 119 PHE A CA 1
ATOM 975 C C . PHE A 1 119 ? -3.323 0.724 12.119 1.00 97.56 119 PHE A C 1
ATOM 977 O O . PHE A 1 119 ? -2.652 0.927 13.130 1.00 97.56 119 PHE A O 1
ATOM 984 N N . THR A 1 120 ? -4.612 0.392 12.167 1.00 96.56 120 THR A N 1
ATOM 985 C CA . THR A 1 120 ? -5.349 0.203 13.422 1.00 96.56 120 THR A CA 1
ATOM 986 C C . THR A 1 120 ? -5.864 -1.236 13.558 1.00 96.56 120 THR A C 1
ATOM 988 O O . THR A 1 120 ? -6.619 -1.696 12.699 1.00 96.56 120 THR A O 1
ATOM 991 N N . PRO A 1 121 ? -5.480 -1.969 14.621 1.00 95.69 121 PRO A N 1
ATOM 992 C CA . PRO A 1 121 ? -6.050 -3.279 14.945 1.00 95.69 121 PRO A CA 1
ATOM 993 C C . PRO A 1 121 ? -7.527 -3.232 15.356 1.00 95.69 121 PRO A C 1
ATOM 995 O O . PRO A 1 121 ? -8.183 -4.269 15.355 1.00 95.69 121 PRO A O 1
ATOM 998 N N . GLU A 1 122 ? -8.055 -2.052 15.706 1.00 93.62 122 GLU A N 1
ATOM 999 C CA . GLU A 1 122 ? -9.459 -1.866 16.108 1.00 93.62 122 GLU A CA 1
ATOM 1000 C C . GLU A 1 122 ? -10.432 -2.234 14.980 1.00 93.62 122 GLU A C 1
ATOM 1002 O O . GLU A 1 122 ? -11.540 -2.701 15.232 1.00 93.62 122 GLU A O 1
ATOM 1007 N N . ILE A 1 123 ? -9.989 -2.081 13.729 1.00 92.38 123 ILE A N 1
ATOM 1008 C CA . ILE A 1 123 ? -10.658 -2.627 12.553 1.00 92.38 123 ILE A CA 1
ATOM 1009 C C . ILE A 1 123 ? -9.781 -3.784 12.052 1.00 92.38 123 ILE A C 1
ATOM 1011 O O . ILE A 1 123 ? -8.815 -3.530 11.325 1.00 92.38 123 ILE A O 1
ATOM 1015 N N . PRO A 1 124 ? -10.081 -5.050 12.408 1.00 92.00 124 PRO A N 1
ATOM 1016 C CA . PRO A 1 124 ? -9.224 -6.211 12.141 1.00 92.00 124 PRO A CA 1
ATOM 1017 C C . PRO A 1 124 ? -9.322 -6.691 10.680 1.00 92.00 124 PRO A C 1
ATOM 1019 O O . PRO A 1 124 ? -9.462 -7.877 10.389 1.00 92.00 124 PRO A O 1
ATOM 1022 N N . LEU A 1 125 ? -9.262 -5.750 9.740 1.00 91.69 125 LEU A N 1
ATOM 1023 C CA . LEU A 1 125 ? -9.240 -5.977 8.304 1.00 91.69 125 LEU A CA 1
ATOM 1024 C C . LEU A 1 125 ? -7.836 -5.664 7.798 1.00 91.69 125 LEU A C 1
ATOM 1026 O O . LEU A 1 125 ? -7.448 -4.508 7.736 1.00 91.69 125 LEU A O 1
ATOM 1030 N N . ASN A 1 126 ? -7.082 -6.672 7.386 1.00 92.19 126 ASN A N 1
ATOM 1031 C CA . ASN A 1 126 ? -5.707 -6.563 6.875 1.00 92.19 126 ASN A CA 1
ATOM 1032 C C . ASN A 1 126 ? -5.614 -5.978 5.446 1.00 92.19 126 ASN A C 1
ATOM 1034 O O . ASN A 1 126 ? -4.847 -6.465 4.610 1.00 92.19 126 ASN A O 1
ATOM 1038 N N . PHE A 1 127 ? -6.396 -4.939 5.158 1.00 94.44 127 PHE A N 1
ATOM 1039 C CA . PHE A 1 127 ? -6.425 -4.225 3.886 1.00 94.44 127 PHE A CA 1
ATOM 1040 C C . PHE A 1 127 ? -5.874 -2.804 4.027 1.00 94.44 127 PHE A C 1
ATOM 1042 O O . PHE A 1 127 ? -5.703 -2.272 5.124 1.00 94.44 127 PHE A O 1
ATOM 1049 N N . GLY A 1 128 ? -5.620 -2.169 2.890 1.00 93.25 128 GLY A N 1
ATOM 1050 C CA . GLY A 1 128 ? -5.166 -0.792 2.836 1.00 93.25 128 GLY A CA 1
ATOM 1051 C C . GLY A 1 128 ? -5.261 -0.213 1.430 1.00 93.25 128 GLY A C 1
ATOM 1052 O O . GLY A 1 128 ? -5.700 -0.893 0.496 1.00 93.25 128 GLY A O 1
ATOM 1053 N N . PRO A 1 129 ? -4.899 1.067 1.265 1.00 92.81 129 PRO A N 1
ATOM 1054 C CA . PRO A 1 129 ? -4.904 1.712 -0.038 1.00 92.81 129 PRO A CA 1
ATOM 1055 C C . PRO A 1 129 ? -3.865 1.070 -0.973 1.00 92.81 129 PRO A C 1
ATOM 1057 O O . PRO A 1 129 ? -2.788 0.652 -0.548 1.00 92.81 129 PRO A O 1
ATOM 1060 N N . LYS A 1 130 ? -4.164 1.042 -2.277 1.00 91.81 130 LYS A N 1
ATOM 1061 C CA . LYS A 1 130 ? -3.321 0.432 -3.324 1.00 91.81 130 LYS A CA 1
ATOM 1062 C C . LYS A 1 130 ? -3.029 -1.057 -3.075 1.00 91.81 130 LYS A C 1
ATOM 1064 O O . LYS A 1 130 ? -3.951 -1.853 -2.947 1.00 91.81 130 LYS A O 1
ATOM 1069 N N . ASN A 1 131 ? -1.749 -1.435 -3.077 1.00 92.31 131 ASN A N 1
ATOM 1070 C CA . ASN A 1 131 ? -1.231 -2.765 -2.774 1.00 92.31 131 ASN A CA 1
ATOM 1071 C C . ASN A 1 131 ? -0.752 -2.901 -1.322 1.00 92.31 131 ASN A C 1
ATOM 1073 O O . ASN A 1 131 ? -0.195 -3.941 -0.979 1.00 92.31 131 ASN A O 1
ATOM 1077 N N . TYR A 1 132 ? -0.918 -1.879 -0.480 1.00 94.50 132 TYR A N 1
ATOM 1078 C CA . TYR A 1 132 ? -0.476 -1.951 0.906 1.00 94.50 132 TYR A CA 1
ATOM 1079 C C . TYR A 1 132 ? -1.480 -2.782 1.711 1.00 94.50 132 TYR A C 1
ATOM 1081 O O . TYR A 1 132 ? -2.582 -2.331 2.009 1.00 94.50 132 TYR A O 1
ATOM 1089 N N . LYS A 1 133 ? -1.103 -4.023 2.024 1.00 93.88 133 LYS A N 1
ATOM 1090 C CA . LYS A 1 133 ? -1.861 -4.963 2.861 1.00 93.88 133 LYS A CA 1
ATOM 1091 C C . LYS A 1 133 ? -0.912 -5.821 3.702 1.00 93.88 133 LYS A C 1
ATOM 1093 O O . LYS A 1 133 ? 0.305 -5.696 3.568 1.00 93.88 133 LYS A O 1
ATOM 1098 N N . GLY A 1 134 ? -1.474 -6.689 4.544 1.00 91.81 134 GLY A N 1
ATOM 1099 C CA . GLY A 1 134 ? -0.707 -7.663 5.338 1.00 91.81 134 GLY A CA 1
ATOM 1100 C C . GLY A 1 134 ? -0.364 -7.211 6.760 1.00 91.81 134 GLY A C 1
ATOM 1101 O O . GLY A 1 134 ? 0.299 -7.941 7.487 1.00 91.81 134 GLY A O 1
ATOM 1102 N N . LEU A 1 135 ? -0.840 -6.037 7.182 1.00 95.31 135 LEU A N 1
ATOM 1103 C CA . LEU A 1 135 ? -0.753 -5.592 8.574 1.00 95.31 135 LEU A CA 1
ATOM 1104 C C . LEU A 1 135 ? -1.932 -6.141 9.397 1.00 95.31 135 LEU A C 1
ATOM 1106 O O . LEU A 1 135 ? -3.005 -6.370 8.831 1.00 95.31 135 LEU A O 1
ATOM 1110 N N . PRO A 1 136 ? -1.770 -6.352 10.718 1.00 94.44 136 PRO A N 1
ATOM 1111 C CA . PRO A 1 136 ? -2.828 -6.859 11.592 1.00 94.44 136 PRO A CA 1
ATOM 1112 C C . PRO A 1 136 ? -3.833 -5.748 11.944 1.00 94.44 136 PRO A C 1
ATOM 1114 O O . PRO A 1 136 ? -3.948 -5.326 13.092 1.00 94.44 136 PRO A O 1
ATOM 1117 N N . GLY A 1 137 ? -4.516 -5.228 10.926 1.00 94.56 137 GLY A N 1
ATOM 1118 C CA . GLY A 1 137 ? -5.466 -4.128 11.034 1.00 94.56 137 GLY A CA 1
ATOM 1119 C C . GLY A 1 137 ? -5.569 -3.309 9.749 1.00 94.56 137 GLY A C 1
ATOM 1120 O O . GLY A 1 137 ? -4.749 -3.456 8.836 1.00 94.56 137 GLY A O 1
ATOM 1121 N N . LEU A 1 138 ? -6.570 -2.431 9.694 1.00 95.75 138 LEU A N 1
ATOM 1122 C CA . LEU A 1 138 ? -6.825 -1.588 8.529 1.00 95.75 138 LEU A CA 1
ATOM 1123 C C . LEU A 1 138 ? -5.790 -0.468 8.452 1.00 95.75 138 LEU A C 1
ATOM 1125 O O . LEU A 1 138 ? -5.573 0.261 9.423 1.00 95.75 138 LEU A O 1
ATOM 1129 N N . ILE A 1 139 ? -5.172 -0.298 7.286 1.00 97.00 139 ILE A N 1
ATOM 1130 C CA . ILE A 1 139 ? -4.259 0.819 7.038 1.00 97.00 139 ILE A CA 1
ATOM 1131 C C . ILE A 1 139 ? -5.077 2.084 6.790 1.00 97.00 139 ILE A C 1
ATOM 1133 O O . ILE A 1 139 ? -5.779 2.190 5.783 1.00 97.00 139 ILE A O 1
ATOM 1137 N N . LEU A 1 140 ? -4.947 3.058 7.690 1.00 95.25 140 LEU A N 1
ATOM 1138 C CA . LEU A 1 140 ? -5.647 4.340 7.601 1.00 95.25 140 LEU A CA 1
ATOM 1139 C C . LEU A 1 140 ? -4.812 5.423 6.936 1.00 95.25 140 LEU A C 1
ATOM 1141 O O . LEU A 1 140 ? -5.371 6.372 6.396 1.00 95.25 140 LEU A O 1
ATOM 1145 N N . GLN A 1 141 ? -3.485 5.312 6.967 1.00 96.31 141 GLN A N 1
ATOM 1146 C CA . GLN A 1 141 ? -2.631 6.301 6.327 1.00 96.31 141 GLN A CA 1
ATOM 1147 C C . GLN A 1 141 ? -1.375 5.672 5.734 1.00 96.31 141 GLN A C 1
ATOM 1149 O O . GLN A 1 141 ? -0.747 4.818 6.356 1.00 96.31 141 GLN A O 1
ATOM 1154 N N . ILE A 1 142 ? -1.009 6.130 4.541 1.00 96.56 142 ILE A N 1
ATOM 1155 C CA . ILE A 1 142 ? 0.253 5.828 3.871 1.00 96.56 142 ILE A CA 1
ATOM 1156 C C . ILE A 1 142 ? 0.989 7.133 3.625 1.00 96.56 142 ILE A C 1
ATOM 1158 O O . ILE A 1 142 ? 0.418 8.070 3.076 1.00 96.56 142 ILE A O 1
ATOM 1162 N N . GLU A 1 143 ? 2.260 7.164 3.988 1.00 95.31 143 GLU A N 1
ATOM 1163 C CA . GLU A 1 143 ? 3.160 8.290 3.778 1.00 95.31 143 GLU A CA 1
ATOM 1164 C C . GLU A 1 143 ? 4.373 7.800 2.989 1.00 95.31 143 GLU A C 1
ATOM 1166 O O . GLU A 1 143 ? 4.994 6.793 3.338 1.00 95.31 143 GLU A O 1
ATOM 1171 N N . ASP A 1 144 ? 4.719 8.522 1.932 1.00 92.00 144 ASP A N 1
ATOM 1172 C CA . ASP A 1 144 ? 6.025 8.427 1.294 1.00 92.00 144 ASP A CA 1
ATOM 1173 C C . ASP A 1 144 ? 6.565 9.834 0.992 1.00 92.00 144 ASP A C 1
ATOM 1175 O O . ASP A 1 144 ? 5.960 10.844 1.352 1.00 92.00 144 ASP A O 1
ATOM 1179 N N . ASN A 1 145 ? 7.730 9.918 0.351 1.00 87.56 145 ASN A N 1
ATOM 1180 C CA . ASN A 1 145 ? 8.383 11.202 0.074 1.00 87.56 145 ASN A CA 1
ATOM 1181 C C . ASN A 1 145 ? 7.616 12.095 -0.925 1.00 87.56 145 ASN A C 1
ATOM 1183 O O . ASN A 1 145 ? 7.981 13.254 -1.110 1.00 87.56 145 ASN A O 1
ATOM 1187 N N . GLU A 1 146 ? 6.608 11.565 -1.622 1.00 86.81 146 GLU A N 1
ATOM 1188 C CA . GLU A 1 146 ? 5.900 12.259 -2.701 1.00 86.81 146 GLU A CA 1
ATOM 1189 C C . GLU A 1 146 ? 4.456 12.614 -2.352 1.00 86.81 146 GLU A C 1
ATOM 1191 O O . GLU A 1 146 ? 3.947 13.604 -2.886 1.00 86.81 146 GLU A O 1
ATOM 1196 N N . TYR A 1 147 ? 3.783 11.810 -1.527 1.00 89.19 147 TYR A N 1
ATOM 1197 C CA . TYR A 1 147 ? 2.402 12.051 -1.116 1.00 89.19 147 TYR A CA 1
ATOM 1198 C C . TYR A 1 147 ? 2.060 11.360 0.211 1.00 89.19 147 TYR A C 1
ATOM 1200 O O . TYR A 1 147 ? 2.696 10.392 0.633 1.00 89.19 147 TYR A O 1
ATOM 1208 N N . THR A 1 148 ? 0.959 11.820 0.804 1.00 91.75 148 THR A N 1
ATOM 1209 C CA . THR A 1 148 ? 0.290 11.168 1.930 1.00 91.75 148 THR A CA 1
ATOM 1210 C C . THR A 1 148 ? -1.141 10.832 1.531 1.00 91.75 148 THR A C 1
ATOM 1212 O O . THR A 1 148 ? -1.864 11.689 1.029 1.00 91.75 148 THR A O 1
ATOM 1215 N N . LEU A 1 149 ? -1.552 9.583 1.738 1.00 92.12 149 LEU A N 1
ATOM 1216 C CA . LEU A 1 149 ? -2.945 9.151 1.640 1.00 92.12 149 LEU A CA 1
ATOM 1217 C C . LEU A 1 149 ? -3.471 8.940 3.051 1.00 92.12 149 LEU A C 1
ATOM 1219 O O . LEU A 1 149 ? -2.944 8.081 3.750 1.00 92.12 149 LEU A O 1
ATOM 1223 N N . THR A 1 150 ? -4.515 9.665 3.439 1.00 93.12 150 THR A N 1
ATOM 1224 C CA . THR A 1 150 ? -5.151 9.543 4.757 1.00 93.12 150 THR A CA 1
ATOM 1225 C C . THR A 1 150 ? -6.629 9.214 4.582 1.00 93.12 150 THR A C 1
ATOM 1227 O O . THR A 1 150 ? -7.321 9.848 3.787 1.00 93.12 150 THR A O 1
ATOM 1230 N N . ALA A 1 151 ? -7.121 8.224 5.322 1.00 91.75 151 ALA A N 1
ATOM 1231 C CA . ALA A 1 151 ? -8.532 7.885 5.379 1.00 91.75 151 ALA A CA 1
ATOM 1232 C C . ALA A 1 151 ? -9.306 9.009 6.081 1.00 91.75 151 ALA A C 1
ATOM 1234 O O . ALA A 1 151 ? -9.059 9.316 7.245 1.00 91.75 151 ALA A O 1
ATOM 1235 N N . THR A 1 152 ? -10.246 9.616 5.362 1.00 88.50 152 THR A N 1
ATOM 1236 C CA . THR A 1 152 ? -11.095 10.709 5.863 1.00 88.50 152 THR A CA 1
ATOM 1237 C C . THR A 1 152 ? -12.480 10.230 6.281 1.00 88.50 152 THR A C 1
ATOM 1239 O O . THR A 1 152 ? -13.107 10.831 7.148 1.00 88.50 152 THR A O 1
ATOM 1242 N N . LYS A 1 153 ? -12.968 9.141 5.679 1.00 88.62 153 LYS A N 1
ATOM 1243 C CA . LYS A 1 153 ? -14.280 8.557 5.958 1.00 88.62 153 LYS A CA 1
ATOM 1244 C C . LYS A 1 153 ? -14.196 7.040 5.916 1.00 88.62 153 LYS A C 1
ATOM 1246 O O . LYS A 1 153 ? -13.675 6.468 4.960 1.00 88.62 153 LYS A O 1
ATOM 1251 N N . ILE A 1 154 ? -14.760 6.396 6.932 1.00 88.31 154 ILE A N 1
ATOM 1252 C CA . ILE A 1 154 ? -14.863 4.940 7.025 1.00 88.31 154 ILE A CA 1
ATOM 1253 C C . ILE A 1 154 ? -16.337 4.606 7.209 1.00 88.31 154 ILE A C 1
ATOM 1255 O O . ILE A 1 154 ? -16.984 5.114 8.119 1.00 88.31 154 ILE A O 1
ATOM 1259 N N . ASN A 1 155 ? -16.874 3.769 6.325 1.00 88.44 155 ASN A N 1
ATOM 1260 C CA . ASN A 1 155 ? -18.231 3.256 6.440 1.00 88.44 155 ASN A CA 1
ATOM 1261 C C . ASN A 1 155 ? -18.178 1.729 6.520 1.00 88.44 155 ASN A C 1
ATOM 1263 O O . ASN A 1 155 ? -17.979 1.066 5.504 1.00 88.44 155 ASN A O 1
ATOM 1267 N N . LEU A 1 156 ? -18.311 1.192 7.735 1.00 83.88 156 LEU A N 1
ATOM 1268 C CA . LEU A 1 156 ? -18.236 -0.249 7.996 1.00 83.88 156 LEU A CA 1
ATOM 1269 C C . LEU A 1 156 ? -19.535 -0.987 7.653 1.00 83.88 156 LEU A C 1
ATOM 1271 O O . LEU A 1 156 ? -19.497 -2.186 7.398 1.00 83.88 156 LEU A O 1
ATOM 1275 N N . ASN A 1 157 ? -20.666 -0.280 7.625 1.00 83.38 157 ASN A N 1
ATOM 1276 C CA . ASN A 1 157 ? -21.968 -0.853 7.304 1.00 83.38 157 ASN A CA 1
ATOM 1277 C C . ASN A 1 157 ? -22.685 0.006 6.249 1.00 83.38 157 ASN A C 1
ATOM 1279 O O . ASN A 1 157 ? -23.597 0.769 6.578 1.00 83.38 157 ASN A O 1
ATOM 1283 N N . PRO A 1 158 ? -22.234 -0.042 4.985 1.00 82.75 158 PRO A N 1
ATOM 1284 C CA . PRO A 1 158 ? -22.846 0.743 3.927 1.00 82.75 158 PRO A CA 1
ATOM 1285 C C . PRO A 1 158 ? -24.256 0.236 3.617 1.00 82.75 158 PRO A C 1
ATOM 1287 O O . PRO A 1 158 ? -24.451 -0.944 3.343 1.00 82.75 158 PRO A O 1
ATOM 1290 N N . SER A 1 159 ? -25.226 1.152 3.607 1.00 77.50 159 SER A N 1
ATOM 1291 C CA . SER A 1 159 ? -26.614 0.856 3.230 1.00 77.50 159 SER A CA 1
ATOM 1292 C C . SER A 1 159 ? -26.771 0.512 1.746 1.00 77.50 159 SER A C 1
ATOM 1294 O O . SER A 1 159 ? -27.721 -0.161 1.362 1.00 77.50 159 SER A O 1
ATOM 1296 N N . GLU A 1 160 ? -25.853 0.989 0.903 1.00 81.25 160 GLU A N 1
ATOM 1297 C CA . GLU A 1 160 ? -25.849 0.719 -0.533 1.00 81.25 160 GLU A CA 1
ATOM 1298 C C . GLU A 1 160 ? -24.999 -0.510 -0.855 1.00 81.25 160 GLU A C 1
ATOM 1300 O O . GLU A 1 160 ? -23.825 -0.605 -0.476 1.00 81.25 160 GLU A O 1
ATOM 1305 N N . GLU A 1 161 ? -25.564 -1.436 -1.629 1.00 81.00 161 GLU A N 1
ATOM 1306 C CA . GLU A 1 161 ? -24.781 -2.529 -2.188 1.00 81.00 161 GLU A CA 1
ATOM 1307 C C . GLU A 1 161 ? -23.776 -2.007 -3.219 1.00 81.00 161 GLU A C 1
ATOM 1309 O O . GLU A 1 161 ? -24.123 -1.350 -4.200 1.00 81.00 161 GLU A O 1
ATOM 1314 N N . PHE A 1 162 ? -22.510 -2.378 -3.047 1.00 85.75 162 PHE A N 1
ATOM 1315 C CA . PHE A 1 162 ? -21.456 -2.103 -4.016 1.00 85.75 162 PHE A CA 1
ATOM 1316 C C . PHE A 1 162 ? -20.878 -3.399 -4.588 1.00 85.75 162 PHE A C 1
ATOM 1318 O O . PHE A 1 162 ? -20.840 -4.454 -3.946 1.00 85.75 162 PHE A O 1
ATOM 1325 N N . LYS A 1 163 ? -20.382 -3.301 -5.824 1.00 88.69 163 LYS A N 1
ATOM 1326 C CA . LYS A 1 163 ? -19.663 -4.379 -6.509 1.00 88.69 163 LYS A CA 1
ATOM 1327 C C . LYS A 1 163 ? -18.156 -4.158 -6.404 1.00 88.69 163 LYS A C 1
ATOM 1329 O O . LYS A 1 163 ? -17.678 -3.025 -6.480 1.00 88.69 163 LYS A O 1
ATOM 1334 N N . ILE A 1 164 ? -17.427 -5.258 -6.236 1.00 90.94 164 ILE A N 1
ATOM 1335 C CA . ILE A 1 164 ? -15.966 -5.305 -6.326 1.00 90.94 164 ILE A CA 1
ATOM 1336 C C . ILE A 1 164 ? -15.599 -5.606 -7.775 1.00 90.94 164 ILE A C 1
ATOM 1338 O O . ILE A 1 164 ? -16.054 -6.601 -8.342 1.00 90.94 164 ILE A O 1
ATOM 1342 N N . GLU A 1 165 ? -14.781 -4.745 -8.374 1.00 90.88 165 GLU A N 1
ATOM 1343 C CA . GLU A 1 165 ? -14.231 -4.997 -9.700 1.00 90.88 165 GLU A CA 1
ATOM 1344 C C . GLU A 1 165 ? -13.090 -6.011 -9.592 1.00 90.88 165 GLU A C 1
ATOM 1346 O O . GLU A 1 165 ? -12.125 -5.826 -8.849 1.00 90.88 165 GLU A O 1
ATOM 1351 N N . ARG A 1 166 ? -13.227 -7.113 -10.330 1.00 91.94 166 ARG A N 1
ATOM 1352 C CA . ARG A 1 166 ? -12.283 -8.232 -10.337 1.00 91.94 166 ARG A CA 1
ATOM 1353 C C . ARG A 1 166 ? -11.528 -8.279 -11.669 1.00 91.94 166 ARG A C 1
ATOM 1355 O O . ARG A 1 166 ? -12.066 -7.846 -12.693 1.00 91.94 166 ARG A O 1
ATOM 1362 N N . PRO A 1 167 ? -10.317 -8.858 -11.703 1.00 89.06 167 PRO A N 1
ATOM 1363 C CA . PRO A 1 167 ? -9.678 -9.233 -12.959 1.00 89.06 167 PRO A CA 1
ATOM 1364 C C . PRO A 1 167 ? -10.592 -10.140 -13.795 1.00 89.06 167 PRO A C 1
ATOM 1366 O O . PRO A 1 167 ? -11.363 -10.937 -13.253 1.00 89.06 167 PRO A O 1
ATOM 1369 N N . LYS A 1 168 ? -10.508 -10.047 -15.127 1.00 88.25 168 LYS A N 1
ATOM 1370 C CA . LYS A 1 168 ? -11.255 -10.958 -16.012 1.00 88.25 168 LYS A CA 1
ATOM 1371 C C . LYS A 1 168 ? -10.803 -12.405 -15.756 1.00 88.25 168 LYS A C 1
ATOM 1373 O O . LYS A 1 168 ? -9.608 -12.644 -15.629 1.00 88.25 168 LYS A O 1
ATOM 1378 N N . LYS A 1 169 ? -11.738 -13.369 -15.742 1.00 79.81 169 LYS A N 1
ATOM 1379 C CA . LYS A 1 169 ? -11.474 -14.786 -15.389 1.00 79.81 169 LYS A CA 1
ATOM 1380 C C . LYS A 1 169 ? -10.283 -15.418 -16.130 1.00 79.81 169 LYS A C 1
ATOM 1382 O O . LYS A 1 169 ? -9.530 -16.156 -15.516 1.00 79.81 169 LYS A O 1
ATOM 1387 N N . ASN A 1 170 ? -10.089 -15.084 -17.408 1.00 81.00 170 ASN A N 1
ATOM 1388 C CA . ASN A 1 170 ? -9.014 -15.632 -18.253 1.00 81.00 170 ASN A CA 1
ATOM 1389 C C . ASN A 1 170 ? -7.955 -14.577 -18.605 1.00 81.00 170 ASN A C 1
ATOM 1391 O O . ASN A 1 170 ? -7.309 -14.641 -19.650 1.00 81.00 170 ASN A O 1
ATOM 1395 N N . ALA A 1 171 ? -7.833 -13.538 -17.783 1.00 86.06 171 ALA A N 1
ATOM 1396 C CA . ALA A 1 171 ? -6.829 -12.520 -17.999 1.00 86.06 171 ALA A CA 1
ATOM 1397 C C . ALA A 1 171 ? -5.420 -13.086 -17.817 1.00 86.06 171 ALA A C 1
ATOM 1399 O O . ALA A 1 171 ? -5.122 -13.717 -16.806 1.00 86.06 171 ALA A O 1
ATOM 1400 N N . LYS A 1 172 ? -4.519 -12.762 -18.749 1.00 90.19 172 LYS A N 1
ATOM 1401 C CA . LYS A 1 172 ? -3.088 -12.957 -18.524 1.00 90.19 172 LYS A CA 1
ATOM 1402 C C . LYS A 1 172 ? -2.637 -12.011 -17.410 1.00 90.19 172 LYS A C 1
ATOM 1404 O O . LYS A 1 172 ? -2.723 -10.790 -17.564 1.00 90.19 172 LYS A O 1
ATOM 1409 N N . VAL A 1 173 ? -2.172 -12.585 -16.306 1.00 92.94 173 VAL A N 1
ATOM 1410 C CA . VAL A 1 173 ? -1.526 -11.861 -15.210 1.00 92.94 173 VAL A CA 1
ATOM 1411 C C . VAL A 1 173 ? -0.023 -12.007 -15.387 1.00 92.94 173 VAL A C 1
ATOM 1413 O O . VAL A 1 173 ? 0.471 -13.124 -15.507 1.00 92.94 173 VAL A O 1
ATOM 1416 N N . ILE A 1 174 ? 0.686 -10.884 -15.435 1.00 94.38 174 ILE A N 1
ATOM 1417 C CA . ILE A 1 174 ? 2.149 -10.858 -15.486 1.00 94.38 174 ILE A CA 1
ATOM 1418 C C . ILE A 1 174 ? 2.729 -10.580 -14.103 1.00 94.38 174 ILE A C 1
ATOM 1420 O O . ILE A 1 174 ? 2.062 -10.009 -13.237 1.00 94.38 174 ILE A O 1
ATOM 1424 N N . THR A 1 175 ? 3.977 -10.963 -13.879 1.00 94.19 175 THR A N 1
ATOM 1425 C CA . THR A 1 175 ? 4.687 -10.658 -12.635 1.00 94.19 175 THR A CA 1
ATOM 1426 C C . THR A 1 175 ? 5.131 -9.195 -12.589 1.00 94.19 175 THR A C 1
ATOM 1428 O O . THR A 1 175 ? 5.219 -8.502 -13.607 1.00 94.19 175 THR A O 1
ATOM 1431 N N . LYS A 1 176 ? 5.458 -8.706 -11.387 1.00 91.31 176 LYS A N 1
ATOM 1432 C CA . LYS A 1 176 ? 6.053 -7.374 -11.221 1.00 91.31 176 LYS A CA 1
ATOM 1433 C C . LYS A 1 176 ? 7.371 -7.238 -11.993 1.00 91.31 176 LYS A C 1
ATOM 1435 O O . LYS A 1 176 ? 7.593 -6.191 -12.593 1.00 91.31 176 LYS A O 1
ATOM 1440 N N . GLN A 1 177 ? 8.190 -8.290 -12.043 1.00 91.19 177 GLN A N 1
ATOM 1441 C CA . GLN A 1 177 ? 9.446 -8.281 -12.797 1.00 91.19 177 GLN A CA 1
ATOM 1442 C C . GLN A 1 177 ? 9.200 -8.203 -14.309 1.00 91.19 177 GLN A C 1
ATOM 1444 O O . GLN A 1 177 ? 9.727 -7.304 -14.951 1.00 91.19 177 GLN A O 1
ATOM 1449 N N . GLU A 1 178 ? 8.300 -9.030 -14.851 1.00 92.69 178 GLU A N 1
ATOM 1450 C CA . GLU A 1 178 ? 7.910 -8.955 -16.270 1.00 92.69 178 GLU A CA 1
ATOM 1451 C C . GLU A 1 178 ? 7.356 -7.570 -16.635 1.00 92.69 178 GLU A C 1
ATOM 1453 O O . GLU A 1 178 ? 7.543 -7.075 -17.746 1.00 92.69 178 GLU A O 1
ATOM 1458 N N . SER A 1 179 ? 6.668 -6.911 -15.697 1.00 91.06 179 SER A N 1
ATOM 1459 C CA . SER A 1 179 ? 6.201 -5.541 -15.908 1.00 91.06 179 SER A CA 1
ATOM 1460 C C . SER A 1 179 ? 7.351 -4.538 -16.021 1.00 91.06 179 SER A C 1
ATOM 1462 O O . SER A 1 179 ? 7.236 -3.584 -16.787 1.00 91.06 179 SER A O 1
ATOM 1464 N N . PHE A 1 180 ? 8.457 -4.751 -15.303 1.00 92.00 180 PHE A N 1
ATOM 1465 C CA . PHE A 1 180 ? 9.657 -3.920 -15.401 1.00 92.00 180 PHE A CA 1
ATOM 1466 C C . PHE A 1 180 ? 10.372 -4.134 -16.732 1.00 92.00 180 PHE A C 1
ATOM 1468 O O . PHE A 1 180 ? 10.742 -3.154 -17.376 1.00 92.00 180 PHE A O 1
ATOM 1475 N N . ASP A 1 181 ? 10.477 -5.384 -17.179 1.00 91.12 181 ASP A N 1
ATOM 1476 C CA . ASP A 1 181 ? 11.110 -5.725 -18.454 1.00 91.12 181 ASP A CA 1
ATOM 1477 C C . ASP A 1 181 ? 10.353 -5.082 -19.629 1.00 91.12 181 ASP A C 1
ATOM 1479 O O . ASP A 1 181 ? 10.951 -4.399 -20.456 1.00 91.12 181 ASP A O 1
ATOM 1483 N N . ARG A 1 182 ? 9.013 -5.145 -19.624 1.00 90.38 182 ARG A N 1
ATOM 1484 C CA . ARG A 1 182 ? 8.182 -4.451 -20.626 1.00 90.38 182 ARG A CA 1
ATOM 1485 C C . ARG A 1 182 ? 8.332 -2.932 -20.598 1.00 90.38 182 ARG A C 1
ATOM 1487 O O . ARG A 1 182 ? 8.266 -2.289 -21.640 1.00 90.38 182 ARG A O 1
ATOM 1494 N N . ILE A 1 183 ? 8.482 -2.335 -19.413 1.00 87.38 183 ILE A N 1
ATOM 1495 C CA . ILE A 1 183 ? 8.711 -0.886 -19.293 1.00 87.38 183 ILE A CA 1
ATOM 1496 C C . ILE A 1 183 ? 10.058 -0.513 -19.913 1.00 87.38 183 ILE A C 1
ATOM 1498 O O . ILE A 1 183 ? 10.143 0.512 -20.585 1.00 87.38 183 ILE A O 1
ATOM 1502 N N . LYS A 1 184 ? 11.084 -1.342 -19.704 1.00 88.31 184 LYS A N 1
ATOM 1503 C CA . LYS A 1 184 ? 12.409 -1.145 -20.288 1.00 88.31 184 LYS A CA 1
ATOM 1504 C C . LYS A 1 184 ? 12.363 -1.212 -21.816 1.00 88.31 184 LYS A C 1
ATOM 1506 O O . LYS A 1 184 ? 12.823 -0.282 -22.465 1.00 88.31 184 LYS A O 1
ATOM 1511 N N . GLU A 1 185 ? 11.734 -2.244 -22.376 1.00 88.50 185 GLU A N 1
ATOM 1512 C CA . GLU A 1 185 ? 11.564 -2.395 -23.831 1.00 88.50 185 GLU A CA 1
ATOM 1513 C C . GLU A 1 185 ? 10.848 -1.187 -24.457 1.00 88.50 185 GLU A C 1
ATOM 1515 O O . GLU A 1 185 ? 11.311 -0.626 -25.449 1.00 88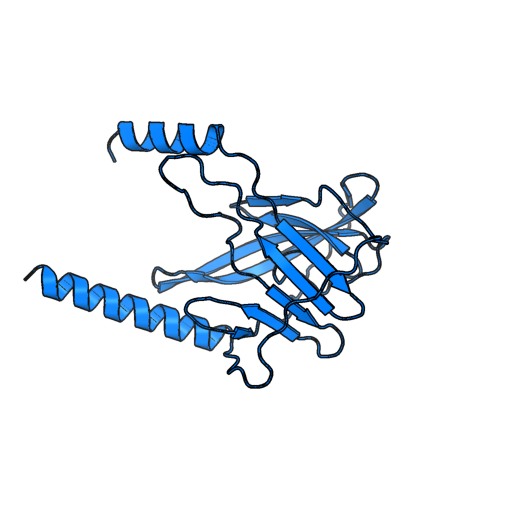.50 185 GLU A O 1
ATOM 1520 N N . MET A 1 186 ? 9.755 -0.727 -23.835 1.00 85.81 186 MET A N 1
ATOM 1521 C CA . MET A 1 186 ? 9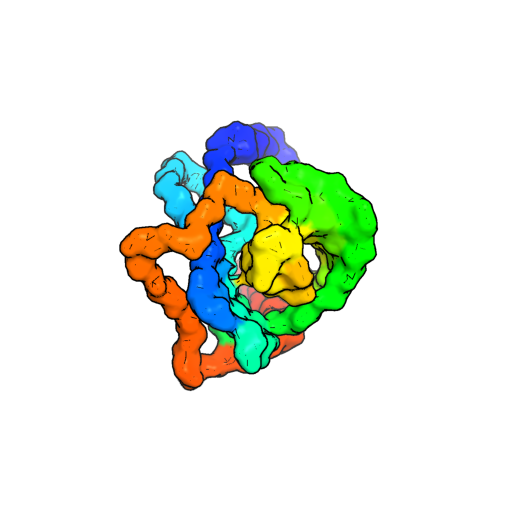.015 0.452 -24.299 1.00 85.81 186 MET A CA 1
ATOM 1522 C C . MET A 1 186 ? 9.864 1.731 -24.308 1.00 85.81 186 MET A C 1
ATOM 1524 O O . MET A 1 186 ? 9.656 2.596 -25.160 1.00 85.81 186 MET A O 1
ATOM 1528 N N . GLU A 1 187 ? 10.780 1.885 -23.352 1.00 84.31 187 GLU A N 1
ATOM 1529 C CA . GLU A 1 187 ? 11.672 3.043 -23.286 1.00 84.31 187 GLU A CA 1
ATOM 1530 C C . GLU A 1 187 ? 12.787 2.955 -24.338 1.00 84.31 187 GLU A C 1
ATOM 1532 O O . GLU A 1 187 ? 13.047 3.942 -25.029 1.00 84.31 187 GLU A O 1
ATOM 1537 N N . ASP A 1 188 ? 13.375 1.774 -24.537 1.00 84.69 188 ASP A N 1
ATOM 1538 C CA . ASP A 1 188 ? 14.387 1.541 -25.574 1.00 84.69 188 ASP A CA 1
ATOM 1539 C C . ASP A 1 188 ? 13.823 1.826 -26.980 1.00 84.69 188 ASP A C 1
ATOM 1541 O O . ASP A 1 188 ? 14.450 2.512 -27.795 1.00 84.69 188 ASP A O 1
ATOM 1545 N N . ASP A 1 189 ? 12.603 1.361 -27.263 1.00 84.69 189 ASP A N 1
ATOM 1546 C CA . ASP A 1 189 ? 11.913 1.619 -28.532 1.00 84.69 189 ASP A CA 1
ATOM 1547 C C . ASP A 1 189 ? 11.580 3.100 -28.714 1.00 84.69 189 ASP A C 1
ATOM 1549 O O . ASP A 1 189 ? 11.745 3.669 -29.804 1.00 84.69 189 ASP A O 1
ATOM 1553 N N . ARG A 1 190 ? 11.168 3.764 -27.628 1.00 82.88 190 ARG A N 1
ATOM 1554 C CA . ARG A 1 190 ? 10.939 5.205 -27.624 1.00 82.88 190 ARG A CA 1
ATOM 1555 C C . ARG A 1 190 ? 12.224 5.931 -28.018 1.00 82.88 190 ARG A C 1
ATOM 1557 O O . ARG A 1 190 ? 12.193 6.700 -28.979 1.00 82.88 190 ARG A O 1
ATOM 1564 N N . GLN A 1 191 ? 13.350 5.663 -27.364 1.00 81.69 191 GLN A N 1
ATOM 1565 C CA . GLN A 1 191 ? 14.630 6.325 -27.649 1.00 81.69 191 GLN A CA 1
ATOM 1566 C C . GLN A 1 191 ? 15.093 6.128 -29.100 1.00 81.69 191 GLN A C 1
ATOM 1568 O O . GLN A 1 191 ? 15.487 7.101 -29.752 1.00 81.69 191 GLN A O 1
ATOM 1573 N N . LYS A 1 192 ? 14.957 4.914 -29.654 1.00 81.50 192 LYS A N 1
ATOM 1574 C CA 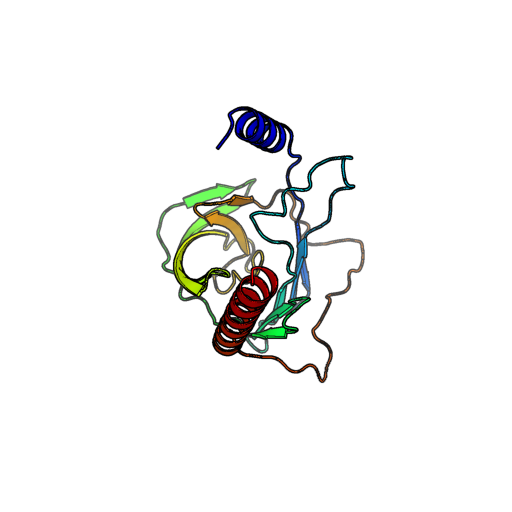. LYS A 1 192 ? 15.250 4.639 -31.074 1.00 81.50 192 LYS A CA 1
ATOM 1575 C C . LYS A 1 192 ? 14.382 5.480 -32.011 1.00 81.50 192 LYS A C 1
ATOM 1577 O O . LYS A 1 192 ? 14.899 6.083 -32.949 1.00 81.50 192 LYS A O 1
ATOM 1582 N N . SER A 1 193 ? 13.079 5.575 -31.738 1.00 76.88 193 SER A N 1
ATOM 1583 C CA . SER A 1 193 ? 12.150 6.358 -32.565 1.00 76.88 193 SER A CA 1
ATOM 1584 C C . SER A 1 193 ? 12.432 7.868 -32.533 1.00 76.88 193 SER A C 1
ATOM 1586 O O . SER A 1 193 ? 12.290 8.543 -33.554 1.00 76.88 193 SER A O 1
ATOM 1588 N N . PHE A 1 194 ? 12.877 8.401 -31.389 1.00 73.44 194 PHE A N 1
ATOM 1589 C CA . PHE A 1 194 ? 13.305 9.798 -31.266 1.00 73.44 194 PHE A CA 1
ATOM 1590 C C . PHE A 1 194 ? 14.617 10.057 -32.016 1.00 73.44 194 PHE A C 1
ATOM 1592 O O . PHE A 1 194 ? 14.738 11.078 -32.689 1.00 73.44 194 PHE A O 1
ATOM 1599 N N . SER A 1 195 ? 15.577 9.129 -31.955 1.00 70.81 195 SER A N 1
ATOM 1600 C CA . SER A 1 195 ? 16.838 9.243 -32.697 1.00 70.81 195 SER A CA 1
ATOM 1601 C C . SER A 1 195 ? 16.638 9.162 -34.216 1.00 70.81 195 SER A C 1
ATOM 1603 O O . SER A 1 195 ? 17.316 9.878 -34.947 1.00 70.81 195 SER A O 1
ATOM 1605 N N . ALA A 1 196 ? 15.689 8.347 -34.687 1.00 67.44 196 ALA A N 1
ATOM 1606 C CA . ALA A 1 196 ? 15.378 8.197 -36.110 1.00 67.44 196 ALA A CA 1
ATOM 1607 C C . ALA A 1 196 ? 14.622 9.393 -36.718 1.00 67.44 196 ALA A C 1
ATOM 1609 O O . ALA A 1 196 ? 14.738 9.624 -37.912 1.00 67.44 196 ALA A O 1
ATOM 1610 N N . LYS A 1 197 ? 13.855 10.154 -35.921 1.00 64.31 197 LYS A N 1
ATOM 1611 C CA . LYS A 1 197 ? 13.136 11.362 -36.379 1.00 64.31 197 LYS A CA 1
ATOM 1612 C C . LYS A 1 197 ? 13.985 12.637 -36.408 1.00 64.31 197 LYS A C 1
ATOM 1614 O O . LYS A 1 197 ? 13.549 13.626 -36.984 1.00 64.31 197 LYS A O 1
ATOM 1619 N N . ASN A 1 198 ? 15.149 12.620 -35.762 1.00 56.94 198 ASN A N 1
ATOM 1620 C CA . ASN A 1 198 ? 16.079 13.753 -35.684 1.00 56.94 198 ASN A CA 1
ATOM 1621 C C . ASN A 1 198 ? 17.296 13.583 -36.621 1.00 56.94 198 ASN A C 1
ATOM 1623 O O . ASN A 1 198 ? 18.296 14.282 -36.455 1.00 56.94 198 ASN A O 1
ATOM 1627 N N . ARG A 1 199 ? 17.224 12.638 -37.563 1.00 51.41 199 ARG A N 1
ATOM 1628 C CA . ARG A 1 199 ? 18.119 12.486 -38.716 1.00 51.41 199 ARG A CA 1
ATOM 1629 C C . ARG A 1 199 ? 17.321 12.745 -39.982 1.00 51.41 199 ARG A C 1
ATOM 1631 O O . ARG A 1 199 ? 17.930 13.296 -40.918 1.00 51.41 199 ARG A O 1
#

Foldseek 3Di:
DDPVVVVVVVVCVVPDDDWDKDWDDDDQKIKIFTDDDDDDPDDDDADPVHGWMWIAGPVVRWIWTQDPVPGTETDDDFDWDWDQDWDDAPNFIWTKIWGWDWDADLLGDIDIWIKIWTFGLVAQRQDEHHRRGDDRGYTQWMDTPRDIDGHPDDDPDDPDDDDHDDGDPPTDYHYSVVVNVVSNVVSVVVVVVVVVVVD

pLDDT: mean 84.72, std 14.7, range [39.12, 98.06]

Radius of gyration: 19.01 Å; chains: 1; bounding box: 45×48×58 Å

InterPro domains:
  IPR005901 GLPGLI family protein [PF09697] (114-140)
  IPR005901 GLPGLI family protein [TIGR01200] (12-185)

Sequence (199 aa):
MPMASKQTLVKALTNSQPEEFILKIKNNESYYQHIPSLKQEGFYMGSRAGTTPYYSNNATDTIIKMSRSLGYISQPQLDWQLTNKTKMIGDYKCYRASIKEKLYSRQGYYYYKDVIAWFTPEIPLNFGPKNYKGLPGLILQIEDNEYTLTATKINLNPSEEFKIERPKKNAKVITKQESFDRIKEMEDDRQKSFSAKNR

Secondary structure (DSSP, 8-state):
--HHHHHHHHHHHHTPPPPEEEEEEETTEEEEEEEPPPPPSS-----SS----EEEETTTTEEEEEETTTEEEEPPP---EEEEEEEEETTEEEEEEEEEEEEE-TTS-EEEEEEEEEEETTS-----STT---SSSEEEEEE-SS-EEE-----SS-SS--PPP---TTPPEEPHHHHHHHHHHHHHHHHHHHHHHT-

Organism: NCBI:txid1229726